Protein AF-A0A7V5F0K1-F1 (afdb_monomer_lite)

Radius of gyration: 29.23 Å; chains: 1; bounding box: 94×72×39 Å

pLDDT: mean 79.4, std 17.82, range [41.62, 97.88]

Sequence (189 aa):
MGDGRVAMILDAAGIASYAQLRFGEIEAEERRRQERISEQKRDGLRAWQPILIFNNALNEYFALPLAGISRLERIEPRMIERVGEQEFLFYHNDVLPLIRLEKLLPISPLPEDAKELFIIIPKTASHSMVGIIVSRILDAIDSDVSFLSLKTDANIAQGFWGSVIFNDHLTFFLNTEELVELFEKNIKT

Foldseek 3Di:
DDDPPDDDPQDPVNVVVVVVVVVVVVVVVVVVVVVVVVVVVVVVLLPQFKKWWAAQDPQAIEIEGVVFFPDKDKDFPVQWDDDPPWIWHCDPNDIATEDFVVVVDVDDHHDPPQGMWMWTFTDEPDPHTHTYIGRDTDDIGGGRCSCLVVDPPVPDDFQWSHWDQDPNGIYTYGDVHRSVVSVVVVVVD

Structure (mmCIF, N/CA/C/O backbone):
data_AF-A0A7V5F0K1-F1
#
_entry.id   AF-A0A7V5F0K1-F1
#
loop_
_atom_site.group_PDB
_atom_site.id
_atom_site.type_symbol
_atom_site.label_atom_id
_atom_site.label_alt_id
_atom_site.label_comp_id
_atom_site.label_asym_id
_atom_site.label_entity_id
_atom_site.label_seq_id
_atom_site.pdbx_PDB_ins_code
_atom_site.Cartn_x
_atom_site.Cartn_y
_atom_site.Cartn_z
_atom_site.occupancy
_atom_site.B_iso_or_equiv
_atom_site.auth_seq_id
_atom_site.auth_comp_id
_atom_site.auth_asym_id
_atom_site.auth_atom_id
_atom_site.pdbx_PDB_model_num
ATOM 1 N N . MET A 1 1 ? 75.757 -56.450 -14.627 1.00 42.22 1 MET A N 1
ATOM 2 C CA . MET A 1 1 ? 74.708 -55.708 -15.356 1.00 42.22 1 MET A CA 1
ATOM 3 C C . MET A 1 1 ? 73.876 -54.991 -14.301 1.00 42.22 1 MET A C 1
ATOM 5 O O . MET A 1 1 ? 73.156 -55.669 -13.587 1.00 42.22 1 MET A O 1
ATOM 9 N N . GLY A 1 2 ? 74.102 -53.690 -14.092 1.00 46.34 2 GLY A N 1
ATOM 10 C CA . GLY A 1 2 ? 73.373 -52.874 -13.108 1.00 46.34 2 GLY A CA 1
ATOM 11 C C . GLY A 1 2 ? 72.323 -52.022 -13.818 1.00 46.34 2 GLY A C 1
ATOM 12 O O . GLY A 1 2 ? 72.619 -51.448 -14.864 1.00 46.34 2 GLY A O 1
ATOM 13 N N . ASP A 1 3 ? 71.100 -52.002 -13.298 1.00 51.78 3 ASP A N 1
ATOM 14 C CA . ASP A 1 3 ? 69.952 -51.286 -13.847 1.00 51.78 3 ASP A CA 1
ATOM 15 C C . ASP A 1 3 ? 70.099 -49.772 -13.625 1.00 51.78 3 ASP A C 1
ATOM 17 O O . ASP A 1 3 ? 70.025 -49.265 -12.511 1.00 51.78 3 ASP A O 1
ATOM 21 N N . GLY A 1 4 ? 70.329 -49.028 -14.709 1.00 51.50 4 GLY A N 1
ATOM 22 C CA . GLY A 1 4 ? 70.528 -47.577 -14.708 1.00 51.50 4 GLY A CA 1
ATOM 23 C C . GLY A 1 4 ? 69.271 -46.764 -14.386 1.00 51.50 4 GLY A C 1
ATOM 24 O O . GLY A 1 4 ? 68.791 -46.013 -15.232 1.00 51.50 4 GLY A O 1
ATOM 25 N N . ARG A 1 5 ? 68.742 -46.864 -13.162 1.00 45.53 5 ARG A N 1
ATOM 26 C CA . ARG A 1 5 ? 67.757 -45.899 -12.656 1.00 45.53 5 ARG A CA 1
ATOM 27 C C . ARG A 1 5 ? 68.476 -44.612 -12.281 1.00 45.53 5 ARG A C 1
ATOM 29 O O . ARG A 1 5 ? 69.052 -44.481 -11.206 1.00 45.53 5 ARG A O 1
ATOM 36 N N . VAL A 1 6 ? 68.444 -43.666 -13.211 1.00 43.34 6 VAL A N 1
ATOM 37 C CA . VAL A 1 6 ? 68.848 -42.280 -12.986 1.00 43.34 6 VAL A CA 1
ATOM 38 C C . VAL A 1 6 ? 67.942 -41.689 -11.904 1.00 43.34 6 VAL A C 1
ATOM 40 O O . VAL A 1 6 ? 66.731 -41.584 -12.090 1.00 43.34 6 VAL A O 1
ATOM 43 N N . ALA A 1 7 ? 68.519 -41.315 -10.764 1.00 41.62 7 ALA A N 1
ATOM 44 C CA . ALA A 1 7 ? 67.843 -40.492 -9.771 1.00 41.62 7 ALA A CA 1
ATOM 45 C C . ALA A 1 7 ? 67.867 -39.037 -10.256 1.00 41.62 7 ALA A C 1
ATOM 47 O O . ALA A 1 7 ? 68.934 -38.478 -10.509 1.00 41.62 7 ALA A O 1
ATOM 48 N N . MET A 1 8 ? 66.694 -38.425 -10.413 1.00 44.38 8 MET A N 1
ATOM 49 C CA . MET A 1 8 ? 66.594 -37.004 -10.733 1.00 44.38 8 MET A CA 1
ATOM 50 C C . MET A 1 8 ? 66.877 -36.215 -9.448 1.00 44.38 8 MET A C 1
ATOM 52 O O . MET A 1 8 ? 66.094 -36.275 -8.502 1.00 44.38 8 MET A O 1
ATOM 56 N N . ILE A 1 9 ? 68.013 -35.517 -9.384 1.00 44.78 9 ILE A N 1
ATOM 57 C CA . ILE A 1 9 ? 68.313 -34.604 -8.276 1.00 44.78 9 ILE A CA 1
ATOM 58 C C . ILE A 1 9 ? 67.537 -33.318 -8.547 1.00 44.78 9 ILE A C 1
ATOM 60 O O . ILE A 1 9 ? 67.897 -32.532 -9.421 1.00 44.78 9 ILE A O 1
ATOM 64 N N . LEU A 1 10 ? 66.426 -33.147 -7.837 1.00 51.31 10 LEU A N 1
ATOM 65 C CA . LEU A 1 10 ? 65.607 -31.948 -7.911 1.00 51.31 10 LEU A CA 1
ATOM 66 C C . LEU A 1 10 ? 66.232 -30.879 -7.002 1.00 51.31 10 LEU A C 1
ATOM 68 O O . LEU A 1 10 ? 66.230 -31.026 -5.782 1.00 51.31 10 LEU A O 1
ATOM 72 N N . ASP A 1 11 ? 66.796 -29.830 -7.597 1.00 56.47 11 ASP A N 1
ATOM 73 C CA . ASP A 1 11 ? 67.335 -28.676 -6.868 1.00 56.47 11 ASP A CA 1
ATOM 74 C C . ASP A 1 11 ? 66.205 -27.701 -6.482 1.00 56.47 11 ASP A C 1
ATOM 76 O O . ASP A 1 11 ? 65.206 -27.559 -7.197 1.00 56.47 11 ASP A O 1
ATOM 80 N N . ALA A 1 12 ? 66.364 -26.999 -5.360 1.00 55.84 12 ALA A N 1
ATOM 81 C CA . ALA A 1 12 ? 65.409 -26.028 -4.834 1.00 55.84 12 ALA A CA 1
ATOM 82 C C . ALA A 1 12 ? 65.067 -24.927 -5.858 1.00 55.84 12 ALA A C 1
ATOM 84 O O . ALA A 1 12 ? 63.926 -24.464 -5.905 1.00 55.84 12 ALA A O 1
ATOM 85 N N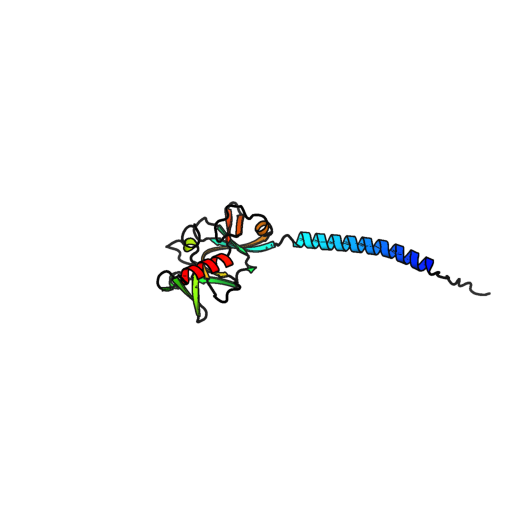 . ALA A 1 13 ? 66.009 -24.570 -6.739 1.00 52.94 13 ALA A N 1
ATOM 86 C CA . ALA A 1 13 ? 65.781 -23.644 -7.850 1.00 52.94 13 ALA A CA 1
ATOM 87 C C . ALA A 1 13 ? 64.791 -24.189 -8.907 1.00 52.94 13 ALA A C 1
ATOM 89 O O . ALA A 1 13 ? 63.992 -23.433 -9.471 1.00 52.94 13 ALA A O 1
ATOM 90 N N . GLY A 1 14 ? 64.794 -25.507 -9.140 1.00 55.78 14 GLY A N 1
ATOM 91 C CA . GLY A 1 14 ? 63.855 -26.191 -10.035 1.00 55.78 14 GLY A CA 1
ATOM 92 C C . GLY A 1 14 ? 62.439 -26.268 -9.459 1.00 55.78 14 GLY A C 1
ATOM 93 O O . GLY A 1 14 ? 61.467 -26.070 -10.187 1.00 55.78 14 GLY A O 1
ATOM 94 N N . ILE A 1 15 ? 62.318 -26.458 -8.139 1.00 56.69 15 ILE A N 1
ATOM 95 C CA . ILE A 1 15 ? 61.034 -26.390 -7.418 1.00 56.69 15 ILE A CA 1
ATOM 96 C C . ILE A 1 15 ? 60.491 -24.957 -7.439 1.00 56.69 15 ILE A C 1
ATOM 98 O O . ILE A 1 15 ? 59.308 -24.764 -7.705 1.00 56.69 15 ILE A O 1
ATOM 102 N N . ALA A 1 16 ? 61.348 -23.952 -7.226 1.00 55.78 16 ALA A N 1
ATOM 103 C CA . ALA A 1 16 ? 60.959 -22.543 -7.238 1.00 55.78 16 ALA A CA 1
ATOM 104 C C . ALA A 1 16 ? 60.464 -22.076 -8.618 1.00 55.78 16 ALA A C 1
ATOM 106 O O . ALA A 1 16 ? 59.458 -21.376 -8.692 1.00 55.78 16 ALA A O 1
ATOM 107 N N . SER A 1 17 ? 61.106 -22.514 -9.709 1.00 56.44 17 SER A N 1
ATOM 108 C CA . SER A 1 17 ? 60.678 -22.180 -11.078 1.00 56.44 17 SER A CA 1
ATOM 109 C C . SER A 1 17 ? 59.377 -22.890 -11.477 1.00 56.44 17 SER A C 1
ATOM 111 O O . SER A 1 17 ? 58.487 -22.267 -12.053 1.00 56.44 17 SER A O 1
ATOM 113 N N . TYR A 1 18 ? 59.218 -24.174 -11.126 1.00 56.06 18 TYR A N 1
ATOM 114 C CA . TYR A 1 18 ? 57.959 -24.905 -11.337 1.00 56.06 18 TYR A CA 1
ATOM 115 C C . TYR A 1 18 ? 56.808 -24.309 -10.511 1.00 56.06 18 TYR A C 1
ATOM 117 O O . TYR A 1 18 ? 55.677 -24.205 -10.985 1.00 56.06 18 TYR A O 1
ATOM 125 N N . ALA A 1 19 ? 57.108 -23.868 -9.288 1.00 54.91 19 ALA A N 1
ATOM 126 C CA . ALA A 1 19 ? 56.166 -23.180 -8.423 1.00 54.91 19 ALA A CA 1
ATOM 127 C C . ALA A 1 19 ? 55.799 -21.791 -8.971 1.00 54.91 19 ALA A C 1
ATOM 129 O O . ALA A 1 19 ? 54.618 -21.485 -9.010 1.00 54.91 19 ALA A O 1
ATOM 130 N N . GLN A 1 20 ? 56.745 -20.990 -9.477 1.00 53.44 20 GLN A N 1
ATOM 131 C CA . GLN A 1 20 ? 56.470 -19.686 -10.110 1.00 53.44 20 GLN A CA 1
ATOM 132 C C . GLN A 1 20 ? 55.616 -19.786 -11.380 1.00 53.44 20 GLN A C 1
ATOM 134 O O . GLN A 1 20 ? 54.723 -18.962 -11.565 1.00 53.44 20 GLN A O 1
ATOM 139 N N . LEU A 1 21 ? 55.831 -20.807 -12.219 1.00 55.16 21 LEU A N 1
ATOM 140 C CA . LEU A 1 21 ? 54.967 -21.076 -13.377 1.00 55.16 21 LEU A CA 1
ATOM 141 C C . LEU A 1 21 ? 53.534 -21.413 -12.940 1.00 55.16 21 LEU A C 1
ATOM 143 O O . LEU A 1 21 ? 52.582 -20.881 -13.506 1.00 55.16 21 LEU A O 1
ATOM 147 N N . ARG A 1 22 ? 53.381 -22.208 -11.870 1.00 55.03 22 ARG A N 1
ATOM 148 C CA . ARG A 1 22 ? 52.073 -22.455 -11.249 1.00 55.03 22 ARG A CA 1
ATOM 149 C C . ARG A 1 22 ? 51.494 -21.205 -10.589 1.00 55.03 22 ARG A C 1
ATOM 151 O O . ARG A 1 22 ? 50.295 -21.009 -10.681 1.00 55.03 22 ARG A O 1
ATOM 158 N N . PHE A 1 23 ? 52.294 -20.345 -9.958 1.00 49.09 23 PHE A N 1
ATOM 159 C CA . PHE A 1 23 ? 51.808 -19.109 -9.337 1.00 49.09 23 PHE A CA 1
ATOM 160 C C . PHE A 1 23 ? 51.295 -18.109 -10.376 1.00 49.09 23 PHE A C 1
ATOM 162 O O . PHE A 1 23 ? 50.258 -17.512 -10.138 1.00 49.09 23 PHE A O 1
ATOM 169 N N . GLY A 1 24 ? 51.934 -17.978 -11.543 1.00 55.31 24 GLY A N 1
ATOM 170 C CA . GLY A 1 24 ? 51.429 -17.122 -12.625 1.00 55.31 24 GLY A CA 1
ATOM 171 C C . GLY A 1 24 ? 50.105 -17.616 -13.224 1.00 55.31 24 GLY A C 1
ATOM 172 O O . GLY A 1 24 ? 49.220 -16.812 -13.519 1.00 55.31 24 GLY A O 1
ATOM 173 N N . GLU A 1 25 ? 49.932 -18.934 -13.358 1.00 54.59 25 GLU A N 1
ATOM 174 C CA . GLU A 1 25 ? 48.657 -19.542 -13.762 1.00 54.59 25 GLU A CA 1
ATOM 175 C C . GLU A 1 25 ? 47.591 -19.418 -12.669 1.00 54.59 25 GLU A C 1
ATOM 177 O O . GLU A 1 25 ? 46.468 -19.033 -12.975 1.00 54.59 25 GLU A O 1
ATOM 182 N N . ILE A 1 26 ? 47.952 -19.644 -11.401 1.00 56.34 26 ILE A N 1
ATOM 183 C CA . ILE A 1 26 ? 47.062 -19.488 -10.244 1.00 56.34 26 ILE A CA 1
ATOM 184 C C . ILE A 1 26 ? 46.646 -18.025 -10.080 1.00 56.34 26 ILE A C 1
ATOM 186 O O . ILE A 1 26 ? 45.477 -17.769 -9.858 1.00 56.34 26 ILE A O 1
ATOM 190 N N . GLU A 1 27 ? 47.534 -17.044 -10.238 1.00 58.88 27 GLU A N 1
ATOM 191 C CA . GLU A 1 27 ? 47.192 -15.618 -10.154 1.00 58.88 27 GLU A CA 1
ATOM 192 C C . GLU A 1 27 ? 46.321 -15.161 -11.329 1.00 58.88 27 GLU A C 1
ATOM 194 O O . GLU A 1 27 ? 45.411 -14.353 -11.143 1.00 58.88 27 GLU A O 1
ATOM 199 N N . ALA A 1 28 ? 46.562 -15.678 -12.538 1.00 62.84 28 ALA A N 1
ATOM 200 C CA . ALA A 1 28 ? 45.727 -15.402 -13.704 1.00 62.84 28 ALA A CA 1
ATOM 201 C C . ALA A 1 28 ? 44.362 -16.103 -13.620 1.00 62.84 28 ALA A C 1
ATOM 203 O O . ALA A 1 28 ? 43.367 -15.573 -14.115 1.00 62.84 28 ALA A O 1
ATOM 204 N N . GLU A 1 29 ? 44.297 -17.284 -13.011 1.00 61.00 29 GLU A N 1
ATOM 205 C CA . GLU A 1 29 ? 43.065 -18.024 -12.756 1.00 61.00 29 GLU A CA 1
ATOM 206 C C . GLU A 1 29 ? 42.285 -17.419 -11.589 1.00 61.00 29 GLU A C 1
ATOM 208 O O . GLU A 1 29 ? 41.074 -17.272 -11.705 1.00 61.00 29 GLU A O 1
ATOM 213 N N . GLU A 1 30 ? 42.964 -16.951 -10.540 1.00 61.50 30 GLU A N 1
ATOM 214 C CA . GLU A 1 30 ? 42.382 -16.216 -9.418 1.00 61.50 30 GLU A CA 1
ATOM 215 C C . GLU A 1 30 ? 41.902 -14.838 -9.883 1.00 61.50 30 GLU A C 1
ATOM 217 O O . GLU A 1 30 ? 40.789 -14.463 -9.550 1.00 61.50 30 GLU A O 1
ATOM 222 N N . ARG A 1 31 ? 42.634 -14.119 -10.755 1.00 67.50 31 ARG A N 1
ATOM 223 C CA . ARG A 1 31 ? 42.116 -12.905 -11.422 1.00 67.50 31 ARG A CA 1
ATOM 224 C C . ARG A 1 31 ? 40.902 -13.206 -12.276 1.00 67.50 31 ARG A C 1
ATOM 226 O O . ARG A 1 31 ? 39.903 -12.526 -12.112 1.00 67.50 31 ARG A O 1
ATOM 233 N N . ARG A 1 32 ? 40.935 -14.240 -13.124 1.00 66.56 32 ARG A N 1
ATOM 234 C CA . ARG A 1 32 ? 39.772 -14.648 -13.936 1.00 66.56 32 ARG A CA 1
ATOM 235 C C . ARG A 1 32 ? 38.611 -15.154 -13.088 1.00 66.56 32 ARG A C 1
ATOM 237 O O . ARG A 1 32 ? 37.465 -15.108 -13.522 1.00 66.56 32 ARG A O 1
ATOM 244 N N . ARG A 1 33 ? 38.879 -15.687 -11.899 1.00 62.84 33 ARG A N 1
ATOM 245 C CA . ARG A 1 33 ? 37.881 -16.109 -10.918 1.00 62.84 33 ARG A CA 1
ATOM 246 C C . ARG A 1 33 ? 37.315 -14.897 -10.188 1.00 62.84 33 ARG A C 1
ATOM 248 O O . ARG A 1 33 ? 36.106 -14.825 -10.062 1.00 62.84 33 ARG A O 1
ATOM 255 N N . GLN A 1 34 ? 38.128 -13.918 -9.802 1.00 63.88 34 GLN A N 1
ATOM 256 C CA . GLN A 1 34 ? 37.696 -12.633 -9.246 1.00 63.88 34 GLN A CA 1
ATOM 257 C C . GLN A 1 34 ? 36.922 -11.805 -10.272 1.00 63.88 34 GLN A C 1
ATOM 259 O O . GLN A 1 34 ? 35.918 -11.197 -9.924 1.00 63.88 34 GLN A O 1
ATOM 264 N N . GLU A 1 35 ? 37.351 -11.803 -11.531 1.00 64.38 35 GLU A N 1
ATOM 265 C CA . GLU A 1 35 ? 36.662 -11.199 -12.670 1.00 64.38 35 GLU A CA 1
ATOM 266 C C . GLU A 1 35 ? 35.334 -11.916 -12.894 1.00 64.38 35 GLU A C 1
ATOM 268 O O . GLU A 1 35 ? 34.314 -11.254 -12.820 1.00 64.38 35 GLU A O 1
ATOM 273 N N . ARG A 1 36 ? 35.288 -13.256 -12.957 1.00 61.38 36 ARG A N 1
ATOM 274 C CA . ARG A 1 36 ? 34.020 -14.010 -13.044 1.00 61.38 36 ARG A CA 1
ATOM 275 C C . ARG A 1 36 ? 33.110 -13.840 -11.826 1.00 61.38 36 ARG A C 1
ATOM 277 O O . ARG A 1 36 ? 31.901 -13.772 -11.987 1.00 61.38 36 ARG A O 1
ATOM 284 N N . ILE A 1 37 ? 33.656 -13.738 -10.615 1.00 58.91 37 ILE A N 1
ATOM 285 C CA . ILE A 1 37 ? 32.898 -13.464 -9.382 1.00 58.91 37 ILE A CA 1
ATOM 286 C C . ILE A 1 37 ? 32.413 -12.010 -9.368 1.00 58.91 37 ILE A C 1
ATOM 288 O O . ILE A 1 37 ? 31.327 -11.736 -8.869 1.00 58.91 37 ILE A O 1
ATOM 292 N N . SER A 1 38 ? 33.186 -11.064 -9.901 1.00 59.94 38 SER A N 1
ATOM 293 C CA . SER A 1 38 ? 32.774 -9.661 -10.014 1.00 59.94 38 SER A CA 1
ATOM 294 C C . SER A 1 38 ? 31.788 -9.439 -11.162 1.00 59.94 38 SER A C 1
ATOM 296 O O . SER A 1 38 ? 30.876 -8.639 -11.001 1.00 59.94 38 SER A O 1
ATOM 298 N N . GLU A 1 39 ? 31.886 -10.195 -12.255 1.00 55.06 39 GLU A N 1
ATOM 299 C CA . GLU A 1 39 ? 30.909 -10.285 -13.344 1.00 55.06 39 GLU A CA 1
ATOM 300 C C . GLU A 1 39 ? 29.622 -10.962 -12.870 1.00 55.06 39 GLU A C 1
ATOM 302 O O . GLU A 1 39 ? 28.556 -10.409 -13.086 1.00 55.06 39 GLU A O 1
ATOM 307 N N . GLN A 1 40 ? 29.689 -12.061 -12.110 1.00 50.78 40 GLN A N 1
ATOM 308 C CA . GLN A 1 40 ? 28.521 -12.676 -11.462 1.00 50.78 40 GLN A CA 1
ATOM 309 C C . GLN A 1 40 ? 27.912 -11.788 -10.375 1.00 50.78 40 GLN A C 1
ATOM 311 O O . GLN A 1 40 ? 26.697 -11.775 -10.214 1.00 50.78 40 GLN A O 1
ATOM 316 N N . LYS A 1 41 ? 28.716 -11.007 -9.641 1.00 51.72 41 LYS A N 1
ATOM 317 C CA . LYS A 1 41 ? 28.194 -9.957 -8.754 1.00 51.72 41 LYS A CA 1
ATOM 318 C C . LYS A 1 41 ? 27.551 -8.824 -9.551 1.00 51.72 41 LYS A C 1
ATOM 320 O O . LYS A 1 41 ? 26.580 -8.269 -9.068 1.00 51.72 41 LYS A O 1
ATOM 325 N N . ARG A 1 42 ? 28.057 -8.485 -10.742 1.00 50.47 42 ARG A N 1
ATOM 326 C CA . ARG A 1 42 ? 27.487 -7.472 -11.652 1.00 50.47 42 ARG A CA 1
ATOM 327 C C . ARG A 1 42 ? 26.206 -7.945 -12.347 1.00 50.47 42 ARG A C 1
ATOM 329 O O . ARG A 1 42 ? 25.294 -7.139 -12.485 1.00 50.47 42 ARG A O 1
ATOM 336 N N . ASP A 1 43 ? 26.091 -9.224 -12.688 1.00 48.53 43 ASP A N 1
ATOM 337 C CA . ASP A 1 43 ? 24.843 -9.839 -13.166 1.00 48.53 43 ASP A CA 1
ATOM 338 C C . ASP A 1 43 ? 23.843 -10.041 -12.016 1.00 48.53 43 ASP A C 1
ATOM 340 O O . ASP A 1 43 ? 22.661 -9.753 -12.167 1.00 48.53 43 ASP A O 1
ATOM 344 N N . GLY A 1 44 ? 24.319 -10.409 -10.823 1.00 45.41 44 GLY A N 1
ATOM 345 C CA . GLY A 1 44 ? 23.531 -10.442 -9.584 1.00 45.41 44 GLY A CA 1
ATOM 346 C C . GLY A 1 44 ? 23.172 -9.060 -9.014 1.00 45.41 44 GLY A C 1
ATOM 347 O O . GLY A 1 44 ? 22.430 -8.981 -8.040 1.00 45.41 44 GLY A O 1
ATOM 348 N N . LEU A 1 45 ? 23.688 -7.976 -9.607 1.00 51.00 45 LEU A N 1
ATOM 349 C CA . LEU A 1 45 ? 23.342 -6.586 -9.285 1.00 51.00 45 LEU A CA 1
ATOM 350 C C . LEU A 1 45 ? 22.142 -6.074 -10.096 1.00 51.00 45 LEU A C 1
ATOM 352 O O . LEU A 1 45 ? 21.606 -5.019 -9.760 1.00 51.00 45 LEU A O 1
ATOM 356 N N . ARG A 1 46 ? 21.663 -6.817 -11.105 1.00 51.44 46 ARG A N 1
ATOM 357 C CA . ARG A 1 46 ? 20.273 -6.665 -11.550 1.00 51.44 46 ARG A CA 1
ATOM 358 C C . ARG A 1 46 ? 19.416 -7.402 -10.538 1.00 51.44 46 ARG A C 1
ATOM 360 O O . ARG A 1 46 ? 19.178 -8.600 -10.664 1.00 51.44 46 ARG A O 1
ATOM 367 N N . ALA A 1 47 ? 19.024 -6.697 -9.483 1.00 62.88 47 ALA A N 1
ATOM 368 C CA . ALA A 1 47 ? 18.131 -7.224 -8.465 1.00 62.88 47 ALA A CA 1
ATOM 369 C C . ALA A 1 47 ? 16.728 -7.356 -9.072 1.00 62.88 47 ALA A C 1
ATOM 371 O O . ALA A 1 47 ? 15.870 -6.496 -8.882 1.00 62.88 47 ALA A O 1
ATOM 372 N N . TRP A 1 48 ? 16.519 -8.413 -9.858 1.00 72.25 48 TRP A N 1
ATOM 373 C CA . TRP A 1 48 ? 15.188 -8.856 -10.239 1.00 72.25 48 TRP A CA 1
ATOM 374 C C . TRP A 1 48 ? 14.497 -9.274 -8.953 1.00 72.25 48 TRP A C 1
ATOM 376 O O . TRP A 1 48 ? 14.856 -10.284 -8.346 1.00 72.25 48 TRP A O 1
ATOM 386 N N . GLN A 1 49 ? 13.574 -8.438 -8.497 1.00 83.62 49 GLN A N 1
ATOM 387 C CA . GLN A 1 49 ? 12.777 -8.727 -7.322 1.00 83.62 49 GLN A CA 1
ATOM 388 C C . GLN A 1 49 ? 11.299 -8.662 -7.686 1.00 83.62 49 GLN A C 1
ATOM 390 O O . GLN A 1 49 ? 10.908 -7.848 -8.532 1.00 83.62 49 GLN A O 1
ATOM 395 N N . PRO A 1 50 ? 10.473 -9.482 -7.027 1.00 88.88 50 PRO A N 1
ATOM 396 C CA . PRO A 1 50 ? 9.048 -9.453 -7.250 1.00 88.88 50 PRO A CA 1
ATOM 397 C C . PRO A 1 50 ? 8.469 -8.132 -6.718 1.00 88.88 50 PRO A C 1
ATOM 399 O O . PRO A 1 50 ? 8.688 -7.751 -5.562 1.00 88.88 50 PRO A O 1
ATOM 402 N N . ILE A 1 51 ? 7.737 -7.423 -7.571 1.00 92.19 51 ILE A N 1
ATOM 403 C CA . ILE A 1 51 ? 7.032 -6.178 -7.266 1.00 92.19 51 ILE A CA 1
ATOM 404 C C . ILE A 1 51 ? 5.526 -6.406 -7.374 1.00 92.19 51 ILE A C 1
ATOM 406 O O . ILE A 1 51 ? 5.052 -7.062 -8.296 1.00 92.19 51 ILE A O 1
ATOM 410 N N . LEU A 1 52 ? 4.775 -5.862 -6.424 1.00 95.19 52 LEU A N 1
ATOM 411 C CA . LEU A 1 52 ? 3.320 -5.827 -6.434 1.00 95.19 52 LEU A CA 1
ATOM 412 C C . LEU A 1 52 ? 2.865 -4.557 -7.144 1.00 95.19 52 LEU A C 1
ATOM 414 O O . LEU A 1 52 ? 3.253 -3.471 -6.718 1.00 95.19 52 LEU A O 1
ATOM 418 N N . ILE A 1 53 ? 2.021 -4.686 -8.163 1.00 95.31 53 ILE A N 1
ATOM 419 C CA . ILE A 1 53 ? 1.397 -3.567 -8.872 1.00 95.31 53 ILE A CA 1
ATOM 420 C C . ILE A 1 53 ? -0.068 -3.469 -8.451 1.00 95.31 53 ILE A C 1
ATOM 422 O O . ILE A 1 53 ? -0.787 -4.470 -8.414 1.00 95.31 53 ILE A O 1
ATOM 426 N N . PHE A 1 54 ? -0.526 -2.262 -8.136 1.00 96.62 54 PHE A N 1
ATOM 427 C CA . PHE A 1 54 ? -1.875 -2.017 -7.633 1.00 96.62 54 PHE A CA 1
ATOM 428 C C . PHE A 1 54 ? -2.379 -0.610 -7.978 1.00 96.62 54 PHE A C 1
ATOM 430 O O . PHE A 1 54 ? -1.632 0.235 -8.474 1.00 96.62 54 PHE A O 1
ATOM 437 N N . ASN A 1 55 ? -3.659 -0.362 -7.700 1.00 96.44 55 ASN A N 1
ATOM 438 C CA . ASN A 1 55 ? -4.306 0.933 -7.884 1.00 96.44 55 ASN A CA 1
ATOM 439 C C . ASN A 1 55 ? -4.952 1.448 -6.590 1.00 96.44 55 ASN A C 1
ATOM 441 O O . ASN A 1 55 ? -5.546 0.671 -5.835 1.00 96.44 55 ASN A O 1
ATOM 445 N N . ASN A 1 56 ? -4.906 2.772 -6.392 1.00 95.19 56 ASN A N 1
ATOM 446 C CA . ASN A 1 56 ? -5.786 3.470 -5.447 1.00 95.19 56 ASN A CA 1
ATOM 447 C C . ASN A 1 56 ? -7.092 3.861 -6.147 1.00 95.19 56 ASN A C 1
ATOM 449 O O . ASN A 1 56 ? -8.146 3.314 -5.836 1.00 95.19 56 ASN A O 1
ATOM 453 N N . ALA A 1 57 ? -7.003 4.694 -7.183 1.00 94.00 57 ALA A N 1
ATOM 454 C CA . ALA A 1 57 ? -8.094 4.987 -8.105 1.00 94.00 57 ALA A CA 1
ATOM 455 C C . ALA A 1 57 ? -7.844 4.377 -9.492 1.00 94.00 57 ALA A C 1
ATOM 457 O O . ALA A 1 57 ? -6.746 3.917 -9.816 1.00 94.00 57 ALA A O 1
ATOM 458 N N . LEU A 1 58 ? -8.874 4.386 -10.342 1.00 85.31 58 LEU A N 1
ATOM 459 C CA . LEU A 1 58 ? -8.739 3.931 -11.724 1.00 85.31 58 LEU A CA 1
ATOM 460 C C . LEU A 1 58 ? -7.680 4.776 -12.460 1.00 85.31 58 LEU A C 1
ATOM 462 O O . LEU A 1 58 ? -7.754 5.999 -12.446 1.00 85.31 58 LEU A O 1
ATOM 466 N N . ASN A 1 59 ? -6.745 4.111 -13.145 1.00 87.25 59 ASN A N 1
ATOM 467 C CA . ASN A 1 59 ? -5.635 4.701 -13.913 1.00 87.25 59 ASN A CA 1
ATOM 468 C C . ASN A 1 59 ? -4.472 5.307 -13.103 1.00 87.25 59 ASN A C 1
ATOM 470 O O . ASN A 1 59 ? -3.584 5.908 -13.704 1.00 87.25 59 ASN A O 1
ATOM 474 N N . GLU A 1 60 ? -4.418 5.115 -11.783 1.00 92.94 60 GLU A N 1
ATOM 475 C CA . GLU A 1 60 ? -3.246 5.472 -10.972 1.00 92.94 60 GLU A CA 1
ATOM 476 C C . GLU A 1 60 ? -2.486 4.214 -10.557 1.00 92.94 60 GLU A C 1
ATOM 478 O O . GLU A 1 60 ? -2.978 3.406 -9.764 1.00 92.94 60 GLU A O 1
ATOM 483 N N . TYR A 1 61 ? -1.289 4.030 -11.111 1.00 94.38 61 TYR A N 1
ATOM 484 C CA . TYR A 1 61 ? -0.498 2.819 -10.922 1.00 94.38 61 TYR A CA 1
ATOM 485 C C . TYR A 1 61 ? 0.561 3.026 -9.852 1.00 94.38 61 TYR A C 1
ATOM 487 O O . TYR A 1 61 ? 1.384 3.942 -9.923 1.00 94.38 61 TYR A O 1
ATOM 495 N N . PHE A 1 62 ? 0.559 2.124 -8.882 1.00 95.44 62 PHE A N 1
ATOM 496 C CA . PHE A 1 62 ? 1.523 2.107 -7.799 1.00 95.44 62 PHE A CA 1
ATOM 497 C C . PHE A 1 62 ? 2.207 0.753 -7.720 1.00 95.44 62 PHE A C 1
ATOM 499 O O . PHE A 1 62 ? 1.647 -0.271 -8.119 1.00 95.44 62 PHE A O 1
ATOM 506 N N . ALA A 1 63 ? 3.425 0.764 -7.194 1.00 94.06 63 ALA A N 1
ATOM 507 C CA . ALA A 1 63 ? 4.223 -0.426 -7.003 1.00 94.06 63 ALA A CA 1
ATOM 508 C C . ALA A 1 63 ? 4.880 -0.466 -5.623 1.00 94.06 63 ALA A C 1
ATOM 510 O O . ALA A 1 63 ? 5.252 0.559 -5.046 1.00 94.06 63 ALA A O 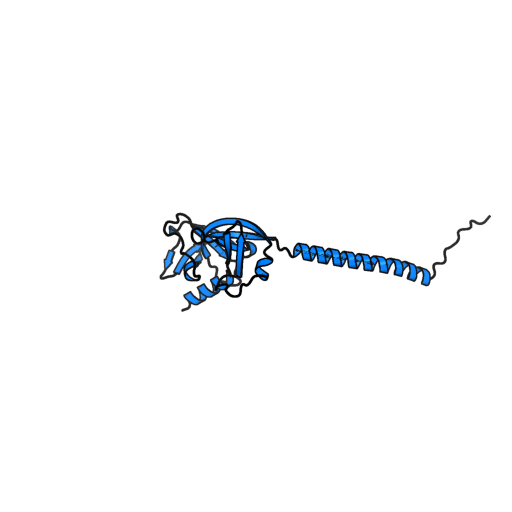1
ATOM 511 N N . LEU A 1 64 ? 5.049 -1.682 -5.113 1.00 93.06 64 LEU A N 1
ATOM 512 C CA . LEU A 1 64 ? 5.800 -1.971 -3.897 1.00 93.06 64 LEU A CA 1
ATOM 513 C C . LEU A 1 64 ? 6.626 -3.246 -4.076 1.00 93.06 64 LEU A C 1
ATOM 515 O O . LEU A 1 64 ? 6.102 -4.226 -4.603 1.00 93.06 64 LEU A O 1
ATOM 519 N N . PRO A 1 65 ? 7.886 -3.298 -3.610 1.00 91.50 65 PRO A N 1
ATOM 520 C CA . PRO A 1 65 ? 8.607 -4.561 -3.524 1.00 91.50 65 PRO A CA 1
ATOM 521 C C . PRO A 1 65 ? 7.850 -5.539 -2.622 1.00 91.50 65 PRO A C 1
ATOM 523 O O . PRO A 1 65 ? 7.568 -5.221 -1.464 1.00 91.50 65 PRO A O 1
ATOM 526 N N . LEU A 1 66 ? 7.570 -6.753 -3.103 1.00 91.38 66 LEU A N 1
ATOM 527 C CA . LEU A 1 66 ? 6.888 -7.773 -2.296 1.00 91.38 66 LEU A CA 1
ATOM 528 C C . LEU A 1 66 ? 7.684 -8.132 -1.035 1.00 91.38 66 LEU A C 1
ATOM 530 O O . LEU A 1 66 ? 7.106 -8.471 -0.005 1.00 91.38 66 LEU A O 1
ATOM 534 N N . ALA A 1 67 ? 9.012 -7.989 -1.078 1.00 89.56 67 ALA A N 1
ATOM 535 C CA . ALA A 1 67 ? 9.875 -8.160 0.084 1.00 89.56 67 ALA A CA 1
ATOM 536 C C . ALA A 1 67 ? 9.495 -7.233 1.255 1.00 89.56 67 ALA A C 1
ATOM 538 O O . ALA A 1 67 ? 9.632 -7.649 2.408 1.00 89.56 67 ALA A O 1
ATOM 539 N N . GLY A 1 68 ? 8.982 -6.031 0.967 1.00 89.75 68 GLY A N 1
ATOM 540 C CA . GLY A 1 68 ? 8.521 -5.039 1.940 1.00 89.75 68 GLY A CA 1
ATOM 541 C C . GLY A 1 68 ? 7.079 -5.236 2.411 1.00 89.75 68 GLY A C 1
ATOM 542 O O . GLY A 1 68 ? 6.588 -4.431 3.194 1.00 89.75 68 GLY A O 1
ATOM 543 N N . ILE A 1 69 ? 6.391 -6.293 1.972 1.00 93.94 69 ILE A N 1
ATOM 544 C CA . ILE A 1 69 ? 5.008 -6.595 2.357 1.00 93.94 69 ILE A CA 1
ATOM 545 C C . ILE A 1 69 ? 5.010 -7.815 3.277 1.00 93.94 69 ILE A C 1
ATOM 547 O O . ILE A 1 69 ? 5.617 -8.845 2.981 1.00 93.94 69 ILE A O 1
ATOM 551 N N . SER A 1 70 ? 4.367 -7.692 4.437 1.00 93.38 70 SER A N 1
ATOM 552 C CA . SER A 1 70 ? 4.203 -8.804 5.379 1.00 93.38 70 SER A CA 1
ATOM 553 C C . SER A 1 70 ? 2.982 -9.645 5.026 1.00 93.38 70 SER A C 1
ATOM 555 O O . SER A 1 70 ? 3.026 -10.871 5.137 1.00 93.38 70 SER A O 1
ATOM 557 N N . ARG A 1 71 ? 1.906 -8.990 4.577 1.00 92.88 71 ARG A N 1
ATOM 558 C CA . ARG A 1 71 ? 0.642 -9.630 4.230 1.00 92.88 71 ARG A CA 1
ATOM 559 C C . ARG A 1 71 ? -0.198 -8.750 3.310 1.00 92.88 71 ARG A C 1
ATOM 561 O O . ARG A 1 71 ? -0.084 -7.526 3.320 1.00 92.88 71 ARG A O 1
ATOM 568 N N . LEU A 1 72 ? -1.045 -9.410 2.533 1.00 94.94 72 LEU A N 1
ATOM 569 C CA . LEU A 1 72 ? -2.046 -8.814 1.665 1.00 94.94 72 LEU A CA 1
ATOM 570 C C . LEU A 1 72 ? -3.382 -9.494 1.975 1.00 94.94 72 LEU A C 1
ATOM 572 O O . LEU A 1 72 ? -3.462 -10.719 1.919 1.00 94.94 72 LEU A O 1
ATOM 576 N N . GLU A 1 73 ? -4.408 -8.714 2.294 1.00 94.62 73 GLU A N 1
ATOM 577 C CA . GLU A 1 73 ? -5.748 -9.222 2.604 1.00 94.62 73 GLU A CA 1
ATOM 578 C C . GLU A 1 73 ? -6.787 -8.598 1.686 1.00 94.62 73 GLU A C 1
ATOM 580 O O . GLU A 1 73 ? -6.727 -7.408 1.391 1.00 94.62 73 GLU A O 1
ATOM 585 N N . ARG A 1 74 ? -7.774 -9.390 1.269 1.00 96.50 74 ARG A N 1
ATOM 586 C CA . ARG A 1 74 ? -8.963 -8.881 0.583 1.00 96.50 74 ARG A CA 1
ATOM 587 C C . ARG A 1 74 ? -10.089 -8.733 1.593 1.00 96.50 74 ARG A C 1
ATOM 589 O O . ARG A 1 74 ? -10.372 -9.676 2.329 1.00 96.50 74 ARG A O 1
ATOM 596 N N . ILE A 1 75 ? -10.750 -7.584 1.587 1.00 96.62 75 ILE A N 1
ATOM 597 C CA . ILE A 1 75 ? -11.834 -7.265 2.513 1.00 96.62 75 ILE A CA 1
ATOM 598 C C . ILE A 1 75 ? -13.038 -6.682 1.779 1.00 96.62 75 ILE A C 1
ATOM 600 O O . ILE A 1 75 ? -12.936 -6.169 0.663 1.00 96.62 75 ILE A O 1
ATOM 604 N N . GLU A 1 76 ? -14.184 -6.713 2.444 1.00 97.00 76 GLU A N 1
ATOM 605 C CA . GLU A 1 76 ? -15.335 -5.913 2.043 1.00 97.00 76 GLU A CA 1
ATOM 606 C C . GLU A 1 76 ? -15.294 -4.554 2.767 1.00 97.00 76 GLU A C 1
ATOM 608 O O . GLU A 1 76 ? -14.951 -4.522 3.952 1.00 97.00 76 GLU A O 1
ATOM 613 N N . PRO A 1 77 ? -15.699 -3.435 2.132 1.00 96.31 77 PRO A N 1
ATOM 614 C CA . PRO A 1 77 ? -15.664 -2.112 2.766 1.00 96.31 77 PRO A CA 1
ATOM 615 C C . PRO A 1 77 ? -16.419 -2.035 4.097 1.00 96.31 77 PRO A C 1
ATOM 617 O O . PRO A 1 77 ? -16.006 -1.318 4.999 1.00 96.31 77 PRO A O 1
ATOM 620 N N . ARG A 1 78 ? -17.498 -2.816 4.250 1.00 96.25 78 ARG A N 1
ATOM 621 C CA . ARG A 1 78 ? -18.298 -2.893 5.487 1.00 96.25 78 ARG A CA 1
ATOM 622 C C . ARG A 1 78 ? -17.542 -3.443 6.702 1.00 96.25 78 ARG A C 1
ATOM 624 O O . ARG A 1 78 ? -18.078 -3.388 7.798 1.00 96.25 78 ARG A O 1
ATOM 631 N N . MET A 1 79 ? -16.361 -4.033 6.504 1.00 96.50 79 MET A N 1
ATOM 632 C CA . MET A 1 79 ? -15.504 -4.520 7.592 1.00 96.50 79 MET A CA 1
ATOM 633 C C . MET A 1 79 ? -14.647 -3.400 8.199 1.00 96.50 79 MET A C 1
ATOM 635 O O . MET A 1 79 ? -14.008 -3.622 9.224 1.00 96.50 79 MET A O 1
ATOM 639 N N . ILE A 1 80 ? -14.595 -2.230 7.550 1.00 96.88 80 ILE A N 1
ATOM 640 C CA . ILE A 1 80 ? -13.855 -1.066 8.032 1.00 96.88 80 ILE A CA 1
ATOM 641 C C . ILE A 1 80 ? -14.707 -0.338 9.070 1.00 96.88 80 ILE A C 1
ATOM 643 O O . ILE A 1 80 ? -15.795 0.151 8.770 1.00 96.88 80 ILE A O 1
ATOM 647 N N . GLU A 1 81 ? -14.170 -0.226 10.277 1.00 96.88 81 GLU A N 1
ATOM 648 C CA . GLU A 1 81 ? -14.747 0.547 11.371 1.00 96.88 81 GLU A CA 1
ATOM 649 C C . GLU A 1 81 ? -14.133 1.946 11.399 1.00 96.88 81 GLU A C 1
ATOM 651 O O . GLU A 1 81 ? -12.929 2.106 11.194 1.00 96.88 81 GLU A O 1
ATOM 656 N N . ARG A 1 82 ? -14.935 2.976 11.683 1.00 95.31 82 ARG A N 1
ATOM 657 C CA . ARG A 1 82 ? -14.465 4.369 11.733 1.00 95.31 82 ARG A CA 1
ATOM 658 C C . ARG A 1 82 ? -14.688 4.980 13.111 1.00 95.31 82 ARG A C 1
ATOM 660 O O . ARG A 1 82 ? -15.804 4.973 13.625 1.00 95.31 82 ARG A O 1
ATOM 667 N N . VAL A 1 83 ? -13.636 5.580 13.670 1.00 93.31 83 VAL A N 1
ATOM 668 C CA . VAL A 1 83 ? -13.686 6.366 14.912 1.00 93.31 83 VAL A CA 1
ATOM 669 C C . VAL A 1 83 ? -13.054 7.730 14.646 1.00 93.31 83 VAL A C 1
ATOM 671 O O . VAL A 1 83 ? -11.853 7.843 14.406 1.00 93.31 83 VAL A O 1
ATOM 674 N N . GLY A 1 84 ? -13.875 8.784 14.654 1.00 90.25 84 GLY A N 1
ATOM 675 C CA . GLY A 1 84 ? -13.443 10.110 14.206 1.00 90.25 84 GLY A CA 1
ATOM 676 C C . GLY A 1 84 ? -12.992 10.079 12.742 1.00 90.25 84 GLY A C 1
ATOM 677 O O . GLY A 1 84 ? -13.721 9.601 11.872 1.00 90.25 84 GLY A O 1
ATOM 678 N N . GLU A 1 85 ? -11.776 10.555 12.472 1.00 88.25 85 GLU A N 1
ATOM 679 C CA . GLU A 1 85 ? -11.171 10.541 11.130 1.00 88.25 85 GLU A CA 1
ATOM 680 C C . GLU A 1 85 ? -10.328 9.292 10.836 1.00 88.25 85 GLU A C 1
ATOM 682 O O . GLU A 1 85 ? -9.808 9.145 9.721 1.00 88.25 85 GLU A O 1
ATOM 687 N N . GLN A 1 86 ? -10.212 8.391 11.816 1.00 92.56 86 GLN A N 1
ATOM 688 C CA . GLN A 1 86 ? -9.423 7.171 11.724 1.00 92.56 86 GLN A CA 1
ATOM 689 C C . GLN A 1 86 ? -10.279 5.966 11.372 1.00 92.56 86 GLN A C 1
ATOM 691 O O . GLN A 1 86 ? -11.433 5.848 11.787 1.00 92.56 86 GLN A O 1
ATOM 696 N N . GLU A 1 87 ? -9.676 5.058 10.619 1.00 96.06 87 GLU A N 1
ATOM 697 C CA . GLU A 1 87 ? -10.299 3.826 10.163 1.00 96.06 87 GLU A CA 1
ATOM 698 C C . GLU A 1 87 ? -9.499 2.631 10.657 1.00 96.06 87 GLU A C 1
ATOM 700 O O . GLU A 1 87 ? -8.276 2.693 10.789 1.00 96.06 87 GLU A O 1
ATOM 705 N N . PHE A 1 88 ? -10.209 1.551 10.941 1.00 96.69 88 PHE A N 1
ATOM 706 C CA . PHE A 1 88 ? -9.676 0.377 11.601 1.00 96.69 88 PHE A CA 1
ATOM 707 C C . PHE A 1 88 ? -10.278 -0.896 11.010 1.00 96.69 88 PHE A C 1
ATOM 709 O O . PHE A 1 88 ? -11.402 -0.898 10.509 1.00 96.69 88 PHE A O 1
ATOM 716 N N . LEU A 1 89 ? -9.541 -1.996 11.114 1.00 96.50 89 LEU A N 1
ATOM 717 C CA . LEU A 1 89 ? -10.002 -3.340 10.784 1.00 96.50 89 LEU A CA 1
ATOM 718 C C . LEU A 1 89 ? -9.758 -4.265 11.978 1.00 96.50 89 LEU A C 1
ATOM 720 O O . LEU A 1 89 ? -8.653 -4.293 12.520 1.00 96.50 89 LEU A O 1
ATOM 724 N N . PHE A 1 90 ? -10.749 -5.068 12.363 1.00 92.88 90 PHE A N 1
ATOM 725 C CA . PHE A 1 90 ? -10.515 -6.156 13.313 1.00 92.88 90 PHE A CA 1
ATOM 726 C C . PHE A 1 90 ? -9.646 -7.234 12.664 1.00 92.88 90 PHE A C 1
ATOM 728 O O . PHE A 1 90 ? -10.041 -7.862 11.681 1.00 92.88 90 PHE A O 1
ATOM 735 N N . TYR A 1 91 ? -8.463 -7.463 13.224 1.00 88.00 91 TYR A N 1
ATOM 736 C CA . TYR A 1 91 ? -7.456 -8.344 12.655 1.00 88.00 91 TYR A CA 1
ATOM 737 C C . TYR A 1 91 ? -6.833 -9.227 13.741 1.00 88.00 91 TYR A C 1
ATOM 739 O O . TYR A 1 91 ? -6.164 -8.735 14.638 1.00 88.00 91 TYR A O 1
ATOM 747 N N . HIS A 1 92 ? -7.034 -10.548 13.654 1.00 83.00 92 HIS A N 1
ATOM 748 C CA . HIS A 1 92 ? -6.424 -11.551 14.550 1.00 83.00 92 HIS A CA 1
ATOM 749 C C . HIS A 1 92 ? -6.528 -11.209 16.046 1.00 83.00 92 HIS A C 1
ATOM 751 O O . HIS A 1 92 ? -5.569 -11.347 16.799 1.00 83.00 92 HIS A O 1
ATOM 757 N N . ASN A 1 93 ? -7.731 -10.813 16.471 1.00 83.38 93 ASN A N 1
ATOM 758 C CA . ASN A 1 93 ? -8.035 -10.447 17.856 1.00 83.38 93 ASN A CA 1
ATOM 759 C C . ASN A 1 93 ? -7.340 -9.159 18.344 1.00 83.38 93 ASN A C 1
ATOM 761 O O . ASN A 1 93 ? -7.291 -8.910 19.547 1.00 83.38 93 ASN A O 1
ATOM 765 N N . ASP A 1 94 ? -6.851 -8.353 17.403 1.00 89.19 94 ASP A N 1
ATOM 766 C CA . ASP A 1 94 ? -6.328 -7.005 17.589 1.00 89.19 94 ASP A CA 1
ATOM 767 C C . ASP A 1 94 ? -7.017 -6.034 16.608 1.00 89.19 94 ASP A C 1
ATOM 769 O O . ASP A 1 94 ? -7.849 -6.431 15.780 1.00 89.19 94 ASP A O 1
ATOM 773 N N . VAL A 1 95 ? -6.698 -4.749 16.709 1.00 92.06 95 VAL A N 1
ATOM 774 C CA . VAL A 1 95 ? -7.210 -3.690 15.842 1.00 92.06 95 VAL A CA 1
ATOM 775 C C . VAL A 1 95 ? -6.077 -3.190 14.955 1.00 92.06 95 VAL A C 1
ATOM 777 O O . VAL A 1 95 ? -5.040 -2.756 15.443 1.00 92.06 95 VAL A O 1
ATOM 780 N N . LEU A 1 96 ? -6.288 -3.223 13.640 1.00 95.12 96 LEU A N 1
ATOM 781 C CA . LEU A 1 96 ? -5.348 -2.722 12.645 1.00 95.12 96 LEU A CA 1
ATOM 782 C C . LEU A 1 96 ? -5.770 -1.316 12.191 1.00 95.12 96 LEU A C 1
ATOM 784 O O . LEU A 1 96 ? -6.781 -1.202 11.495 1.00 95.12 96 LEU A O 1
ATOM 788 N N . PRO A 1 97 ? -5.022 -0.252 12.532 1.00 95.69 97 PRO A N 1
ATOM 789 C CA . PRO A 1 97 ? -5.237 1.074 11.966 1.00 95.69 97 PRO A CA 1
ATOM 790 C C . PRO A 1 97 ? -5.007 1.067 10.456 1.00 95.69 97 PRO A C 1
ATOM 792 O O . PRO A 1 97 ? -4.069 0.431 9.965 1.00 95.69 97 PRO A O 1
ATOM 795 N N . LEU A 1 98 ? -5.846 1.794 9.726 1.00 96.81 98 LEU A N 1
ATOM 796 C CA . LEU A 1 98 ? -5.824 1.841 8.273 1.00 96.81 98 LEU A CA 1
ATOM 797 C C . LEU A 1 98 ? -5.421 3.221 7.743 1.00 96.81 98 LEU A C 1
ATOM 799 O O . LEU A 1 98 ? -5.914 4.261 8.178 1.00 96.81 98 LEU A O 1
ATOM 803 N N . ILE A 1 99 ? -4.550 3.202 6.741 1.00 96.19 99 ILE A N 1
ATOM 804 C CA . ILE A 1 99 ? -4.084 4.348 5.975 1.00 96.19 99 ILE A CA 1
ATOM 805 C C . ILE A 1 99 ? -4.878 4.406 4.671 1.00 96.19 99 ILE A C 1
ATOM 807 O O . ILE A 1 99 ? -4.859 3.461 3.879 1.00 96.19 99 ILE A O 1
ATOM 811 N N . ARG A 1 100 ? -5.514 5.553 4.422 1.00 95.62 100 ARG A N 1
ATOM 812 C CA . ARG A 1 100 ? -5.977 5.95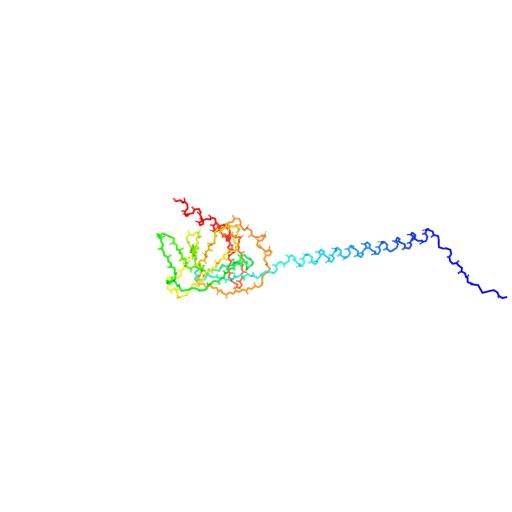3 3.088 1.00 95.62 100 ARG A CA 1
ATOM 813 C C . ARG A 1 100 ? -4.907 6.802 2.426 1.00 95.62 100 ARG A C 1
ATOM 815 O O . ARG A 1 100 ? -4.555 7.858 2.954 1.00 95.62 100 ARG A O 1
ATOM 822 N N . LEU A 1 101 ? -4.388 6.339 1.294 1.00 95.69 101 LEU A N 1
ATOM 823 C CA . LEU A 1 101 ? -3.264 6.979 0.613 1.00 95.69 101 LEU A CA 1
ATOM 824 C C . LEU A 1 101 ? -3.592 8.420 0.205 1.00 95.69 101 LEU A C 1
ATOM 826 O O . LEU A 1 101 ? -2.778 9.308 0.423 1.00 95.69 101 LEU A O 1
ATOM 830 N N . GLU A 1 102 ? -4.809 8.675 -0.270 1.00 94.62 102 GLU A N 1
ATOM 831 C CA . GLU A 1 102 ? -5.307 10.001 -0.658 1.00 94.62 102 GLU A CA 1
ATOM 832 C C . GLU A 1 102 ? -5.370 11.023 0.491 1.00 94.62 102 GLU A C 1
ATOM 834 O O . GLU A 1 102 ? -5.470 12.222 0.246 1.00 94.62 102 GLU A O 1
ATOM 839 N N . LYS A 1 103 ? -5.315 10.576 1.756 1.00 93.69 103 LYS A N 1
ATOM 840 C CA . LYS A 1 103 ? -5.236 11.482 2.915 1.00 93.69 103 LYS A CA 1
ATOM 841 C C . LYS A 1 103 ? -3.807 11.960 3.186 1.00 93.69 103 LYS A C 1
ATOM 843 O O . LYS A 1 103 ? -3.631 12.942 3.901 1.00 93.69 103 LYS A O 1
ATOM 848 N N . LEU A 1 104 ? -2.800 11.253 2.668 1.00 92.88 104 LEU A N 1
ATOM 849 C CA . LEU A 1 104 ? -1.378 11.545 2.886 1.00 92.88 104 LEU A CA 1
ATOM 850 C C . LEU A 1 104 ? -0.673 12.025 1.614 1.00 92.88 104 LEU A C 1
ATOM 852 O O . LEU A 1 104 ? 0.313 12.752 1.696 1.00 92.88 104 LEU A O 1
ATOM 856 N N . LEU A 1 105 ? -1.168 11.609 0.451 1.00 92.81 105 LEU A N 1
ATOM 857 C CA . LEU A 1 105 ? -0.565 11.831 -0.855 1.00 92.81 105 LEU A CA 1
ATOM 858 C C . LEU A 1 105 ? -1.526 12.605 -1.766 1.00 92.81 105 LEU A C 1
ATOM 860 O O . LEU A 1 105 ? -2.739 12.418 -1.667 1.00 92.81 105 LEU A O 1
ATOM 864 N N . PRO A 1 106 ? -1.011 13.421 -2.704 1.00 91.00 106 PRO A N 1
ATOM 865 C CA . PRO A 1 106 ? -1.823 14.149 -3.676 1.00 91.00 106 PRO A CA 1
ATOM 866 C C . PRO A 1 106 ? -2.290 13.225 -4.817 1.00 91.00 106 PRO A C 1
ATOM 868 O O . PRO A 1 106 ? -1.911 13.412 -5.972 1.00 91.00 106 PRO A O 1
ATOM 871 N N . ILE A 1 107 ? -3.075 12.201 -4.483 1.00 92.75 107 ILE A N 1
ATOM 872 C CA . ILE A 1 107 ? -3.605 11.201 -5.420 1.00 92.75 107 ILE A CA 1
ATOM 873 C C . ILE A 1 107 ? -5.132 11.165 -5.368 1.00 92.75 107 ILE A C 1
ATOM 875 O O . ILE A 1 107 ? -5.751 11.716 -4.454 1.00 92.75 107 ILE A O 1
ATOM 879 N N . SER A 1 108 ? -5.751 10.505 -6.341 1.00 95.31 108 SER A N 1
ATOM 880 C CA . SER A 1 108 ? -7.204 10.374 -6.388 1.00 95.31 108 SER A CA 1
ATOM 881 C C . SER A 1 108 ? -7.716 9.448 -5.274 1.00 95.31 108 SER A C 1
ATOM 883 O O . SER A 1 108 ? -7.056 8.458 -4.943 1.00 95.31 108 SER A O 1
ATOM 885 N N . PRO A 1 109 ? -8.894 9.733 -4.687 1.00 95.62 109 PRO A N 1
ATOM 886 C CA . PRO A 1 109 ? -9.465 8.915 -3.623 1.00 95.62 109 PRO A CA 1
ATOM 887 C C . PRO A 1 109 ? -9.894 7.529 -4.111 1.00 95.62 109 PRO A C 1
ATOM 889 O O . PRO A 1 109 ? -10.127 7.308 -5.303 1.00 95.62 109 PRO A O 1
ATOM 892 N N . LEU A 1 110 ? -10.043 6.602 -3.162 1.00 95.00 110 LEU A N 1
ATOM 893 C CA . LEU A 1 110 ? -10.626 5.287 -3.425 1.00 95.00 110 LEU A CA 1
ATOM 894 C C . LEU A 1 110 ? -12.041 5.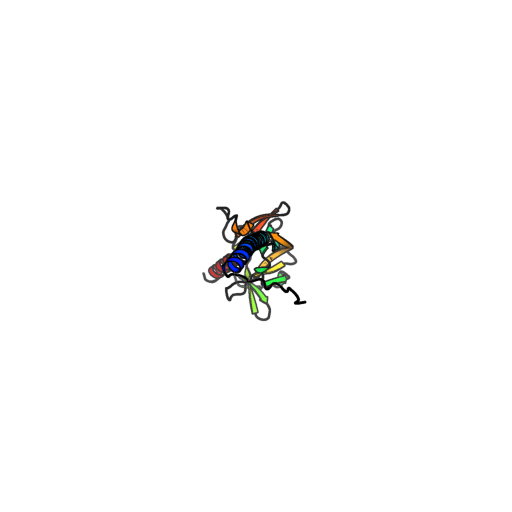419 -4.035 1.00 95.00 110 LEU A C 1
ATOM 896 O O . LEU A 1 110 ? -12.799 6.294 -3.610 1.00 95.00 110 LEU A O 1
ATOM 900 N N . PRO A 1 111 ? -12.439 4.547 -4.985 1.00 94.06 111 PRO A N 1
ATOM 901 C CA . PRO A 1 111 ? -13.791 4.561 -5.543 1.00 94.06 111 PRO A CA 1
ATOM 902 C C . PRO A 1 111 ? -14.850 4.345 -4.455 1.00 94.06 111 PRO A C 1
ATOM 904 O O . PRO A 1 111 ? -14.778 3.373 -3.701 1.00 94.06 111 PRO A O 1
ATOM 907 N N . GLU A 1 112 ? -15.848 5.227 -4.389 1.00 90.31 112 GLU A N 1
ATOM 908 C CA . GLU A 1 112 ? -16.900 5.180 -3.361 1.00 90.31 112 GLU A CA 1
ATOM 909 C C . GLU A 1 112 ? -17.778 3.922 -3.458 1.00 90.31 112 GLU A C 1
ATOM 911 O O . GLU A 1 112 ? -18.295 3.438 -2.454 1.00 90.31 112 GLU A O 1
ATOM 916 N N . ASP A 1 113 ? -17.930 3.368 -4.661 1.00 92.31 113 ASP A N 1
ATOM 917 C CA . ASP A 1 113 ? -18.755 2.200 -4.969 1.00 92.31 113 ASP A CA 1
ATOM 918 C C . ASP A 1 113 ? -17.955 0.885 -5.041 1.00 92.31 113 ASP A C 1
ATOM 920 O O . ASP A 1 113 ? -18.465 -0.140 -5.512 1.00 92.31 113 ASP A O 1
ATOM 924 N N . ALA A 1 114 ? -16.704 0.888 -4.564 1.00 92.94 114 ALA A N 1
ATOM 925 C CA . ALA A 1 114 ? -15.870 -0.305 -4.514 1.00 92.94 114 ALA A CA 1
ATOM 926 C C . ALA A 1 114 ? -16.555 -1.412 -3.694 1.00 92.94 114 ALA A C 1
ATOM 928 O O . ALA A 1 114 ? -16.858 -1.242 -2.518 1.00 92.94 114 ALA A O 1
ATOM 929 N N . LYS A 1 115 ? -16.790 -2.576 -4.311 1.00 95.00 115 LYS A N 1
ATOM 930 C CA . LYS A 1 115 ? -17.408 -3.738 -3.639 1.00 95.00 115 LYS A CA 1
ATOM 931 C C . LYS A 1 115 ? -16.411 -4.570 -2.839 1.00 95.00 115 LYS A C 1
ATOM 933 O O . LYS A 1 115 ? -16.793 -5.261 -1.902 1.00 95.00 115 LYS A O 1
ATOM 938 N N . GLU A 1 116 ? -15.147 -4.506 -3.230 1.00 96.38 116 GLU A N 1
ATOM 939 C CA . GLU A 1 116 ? -14.029 -5.195 -2.602 1.00 96.38 116 GLU A CA 1
ATOM 940 C C . GLU A 1 116 ? -12.867 -4.204 -2.495 1.00 96.38 116 GLU A C 1
ATOM 942 O O . GLU A 1 116 ? -12.684 -3.358 -3.373 1.00 96.38 116 GLU A O 1
ATOM 947 N N . LEU A 1 117 ? -12.101 -4.312 -1.414 1.00 97.56 117 LEU A N 1
ATOM 948 C CA . LEU A 1 117 ? -10.883 -3.547 -1.163 1.00 97.56 117 LEU A CA 1
ATOM 949 C C . LEU A 1 117 ? -9.764 -4.506 -0.763 1.00 97.56 117 LEU A C 1
ATOM 951 O O . LEU A 1 117 ? -10.005 -5.663 -0.403 1.00 97.56 117 LEU A O 1
ATOM 955 N N . PHE A 1 118 ? -8.534 -4.011 -0.790 1.00 97.88 118 PHE A N 1
ATOM 956 C CA . PHE A 1 118 ? -7.364 -4.763 -0.365 1.00 97.88 118 PHE A CA 1
ATOM 957 C C . PHE A 1 118 ? -6.592 -3.989 0.694 1.00 97.88 118 PHE A C 1
ATOM 959 O O . PHE A 1 118 ? -6.462 -2.770 0.612 1.00 97.88 118 PHE A O 1
ATOM 966 N N . ILE A 1 119 ? -6.067 -4.715 1.676 1.00 97.75 119 ILE A N 1
ATOM 967 C CA . ILE A 1 119 ? -5.192 -4.189 2.717 1.00 97.75 119 ILE A CA 1
ATOM 968 C C . ILE A 1 119 ? -3.786 -4.718 2.480 1.00 97.75 119 ILE A C 1
ATOM 970 O O . ILE A 1 119 ? -3.548 -5.925 2.555 1.00 97.75 119 ILE A O 1
ATOM 974 N N . ILE A 1 120 ? -2.850 -3.809 2.223 1.00 97.56 120 ILE A N 1
ATOM 975 C CA . ILE A 1 120 ? -1.418 -4.100 2.182 1.00 97.56 120 ILE A CA 1
ATOM 976 C C . ILE A 1 120 ? -0.846 -3.807 3.567 1.00 97.56 120 ILE A C 1
ATOM 978 O O . ILE A 1 120 ? -0.889 -2.669 4.025 1.00 97.56 120 ILE A O 1
ATOM 982 N N . ILE A 1 121 ? -0.289 -4.818 4.230 1.00 95.75 121 ILE A N 1
ATOM 983 C CA . ILE A 1 121 ? 0.384 -4.656 5.522 1.00 95.75 121 ILE A CA 1
ATOM 984 C C . ILE A 1 121 ? 1.897 -4.629 5.260 1.00 95.75 121 ILE A C 1
ATOM 986 O O . ILE A 1 121 ? 2.481 -5.689 4.994 1.00 95.75 121 ILE A O 1
ATOM 990 N N . PRO A 1 122 ? 2.564 -3.460 5.298 1.00 94.38 122 PRO A N 1
ATOM 991 C CA . PRO A 1 122 ? 4.001 -3.382 5.080 1.00 94.38 122 PRO A CA 1
ATOM 992 C C . PRO A 1 122 ? 4.775 -4.069 6.211 1.00 94.38 122 PRO A C 1
ATOM 994 O O . PRO A 1 122 ? 4.323 -4.143 7.353 1.00 94.38 122 PRO A O 1
ATOM 997 N N . LYS A 1 123 ? 5.975 -4.563 5.902 1.00 91.00 123 LYS A N 1
ATOM 998 C CA . LYS A 1 123 ? 6.983 -4.866 6.919 1.00 91.00 123 LYS A CA 1
ATOM 999 C C . LYS A 1 123 ? 7.585 -3.538 7.345 1.00 91.00 123 LYS A C 1
ATOM 1001 O O . LYS A 1 123 ? 8.293 -2.908 6.569 1.00 91.00 123 LYS A O 1
ATOM 1006 N N . THR A 1 124 ? 7.288 -3.117 8.561 1.00 80.50 124 THR A N 1
ATOM 1007 C CA . THR A 1 124 ? 7.884 -1.924 9.157 1.00 80.50 124 THR A CA 1
ATOM 1008 C C . THR A 1 124 ? 8.814 -2.329 10.295 1.00 80.50 124 THR A C 1
ATOM 1010 O O . THR A 1 124 ? 8.611 -3.362 10.933 1.00 80.50 124 THR A O 1
ATOM 1013 N N . ALA A 1 125 ? 9.861 -1.533 10.523 1.00 76.44 125 ALA A N 1
ATOM 1014 C CA . ALA A 1 125 ? 10.691 -1.640 11.720 1.00 76.44 125 ALA A CA 1
ATOM 1015 C C . ALA A 1 125 ? 9.969 -1.090 12.968 1.00 76.44 125 ALA A C 1
ATOM 1017 O O . ALA A 1 125 ? 10.381 -1.373 14.094 1.00 76.44 125 ALA A O 1
ATOM 1018 N N . SER A 1 126 ? 8.892 -0.315 12.775 1.00 71.56 126 SER A N 1
ATOM 1019 C CA . SER A 1 126 ? 7.992 0.102 13.851 1.00 71.56 126 SER A CA 1
ATOM 1020 C C . SER A 1 126 ? 7.278 -1.111 14.453 1.00 71.56 126 SER A C 1
ATOM 1022 O O . SER A 1 126 ? 6.987 -2.093 13.773 1.00 71.56 126 SER A O 1
ATOM 1024 N N . HIS A 1 127 ? 6.965 -1.033 15.745 1.00 67.88 127 HIS A N 1
ATOM 1025 C CA . HIS A 1 127 ? 6.153 -2.050 16.419 1.00 67.88 127 HIS A CA 1
ATOM 1026 C C . HIS A 1 127 ? 4.659 -1.916 16.074 1.00 67.88 127 HIS A C 1
ATOM 1028 O O . HIS A 1 127 ? 3.884 -2.829 16.355 1.00 67.88 127 HIS A O 1
ATOM 1034 N N . SER A 1 128 ? 4.248 -0.793 15.475 1.00 76.00 128 SER A N 1
ATOM 1035 C CA . SER A 1 128 ?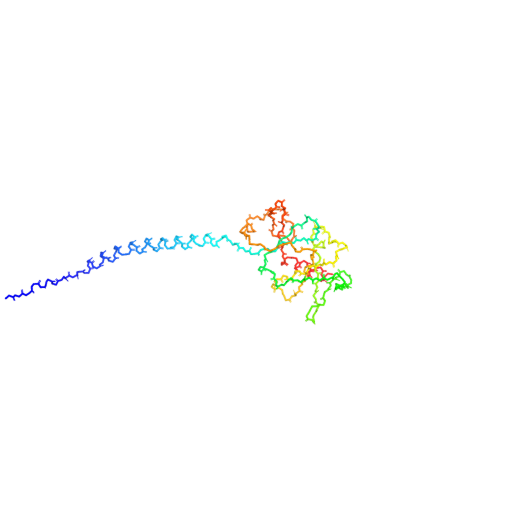 2.863 -0.531 15.090 1.00 76.00 128 SER A CA 1
ATOM 1036 C C . SER A 1 128 ? 2.552 -1.193 13.749 1.00 76.00 128 SER A C 1
ATOM 1038 O O . SER A 1 128 ? 3.041 -0.769 12.701 1.00 76.00 128 SER A O 1
ATOM 1040 N N . MET A 1 129 ? 1.708 -2.221 13.763 1.00 88.56 129 MET A N 1
ATOM 1041 C CA . MET A 1 129 ? 1.151 -2.779 12.534 1.00 88.56 129 MET A CA 1
ATOM 1042 C C . MET A 1 129 ? 0.105 -1.806 11.980 1.00 88.56 129 MET A C 1
ATOM 1044 O O . MET A 1 129 ? -0.795 -1.390 12.705 1.00 88.56 129 MET A O 1
ATOM 1048 N N . VAL A 1 130 ? 0.216 -1.445 10.702 1.00 94.69 130 VAL A N 1
ATOM 1049 C CA . VAL A 1 130 ? -0.750 -0.585 9.999 1.00 94.69 130 VAL A CA 1
ATOM 1050 C C . VAL A 1 130 ? -1.111 -1.215 8.660 1.00 94.69 130 VAL A C 1
ATOM 1052 O O . VAL A 1 130 ? -0.294 -1.910 8.058 1.00 94.69 130 VAL A O 1
ATOM 1055 N N . GLY A 1 131 ? -2.339 -1.009 8.200 1.00 96.44 131 GLY A N 1
ATOM 1056 C CA . GLY A 1 131 ? -2.804 -1.470 6.896 1.00 96.44 131 GLY A CA 1
ATOM 1057 C C . GLY A 1 131 ? -2.936 -0.309 5.923 1.00 96.44 131 GLY A C 1
ATOM 1058 O O . GLY A 1 131 ? -3.445 0.739 6.289 1.00 96.44 131 GLY A O 1
ATOM 1059 N N . ILE A 1 132 ? -2.518 -0.478 4.676 1.00 97.50 132 ILE A N 1
ATOM 1060 C CA . ILE A 1 132 ? -2.755 0.490 3.600 1.00 97.50 132 ILE A CA 1
ATOM 1061 C C . ILE A 1 132 ? -3.933 -0.013 2.772 1.00 97.50 132 ILE A C 1
ATOM 1063 O O . ILE A 1 132 ? -3.873 -1.122 2.238 1.00 97.50 132 ILE A O 1
ATOM 1067 N N . ILE A 1 133 ? -4.994 0.788 2.672 1.00 97.56 133 ILE A N 1
ATOM 1068 C CA . ILE A 1 133 ? -6.175 0.452 1.872 1.00 97.56 133 ILE A CA 1
ATOM 1069 C C . ILE A 1 133 ? -5.900 0.804 0.411 1.00 97.56 133 ILE A C 1
ATOM 1071 O O . ILE A 1 133 ? -5.487 1.922 0.110 1.00 97.56 133 ILE A O 1
ATOM 1075 N N . VAL A 1 134 ? -6.171 -0.135 -0.493 1.00 97.62 134 VAL A N 1
ATOM 1076 C CA . VAL A 1 134 ? -6.099 0.059 -1.947 1.00 97.62 134 VAL A CA 1
ATOM 1077 C C . VAL A 1 134 ? -7.317 -0.576 -2.622 1.00 97.62 134 VAL A C 1
ATOM 1079 O O . VAL A 1 134 ? -7.947 -1.481 -2.067 1.00 97.62 134 VAL A O 1
ATOM 1082 N N . SER A 1 135 ? -7.675 -0.122 -3.825 1.00 96.94 135 SER A N 1
ATOM 1083 C CA . SER A 1 135 ? -8.886 -0.612 -4.501 1.00 96.94 135 SER A CA 1
ATOM 1084 C C . SER A 1 135 ? -8.663 -1.907 -5.270 1.00 96.94 135 SER A C 1
ATOM 1086 O O . SER A 1 135 ? -9.573 -2.730 -5.372 1.00 96.94 135 SER A O 1
ATOM 1088 N N . ARG A 1 136 ? -7.467 -2.113 -5.833 1.00 95.81 136 ARG A N 1
ATOM 1089 C CA . ARG A 1 136 ? -7.205 -3.270 -6.694 1.00 95.81 136 ARG A CA 1
ATOM 1090 C C . ARG A 1 136 ? -5.744 -3.670 -6.695 1.00 95.81 136 ARG A C 1
ATOM 1092 O O . ARG A 1 136 ? -4.883 -2.831 -6.924 1.00 95.81 136 ARG A O 1
ATOM 1099 N N . ILE A 1 137 ? -5.493 -4.967 -6.564 1.00 95.69 137 ILE A N 1
ATOM 1100 C CA . ILE A 1 137 ? -4.209 -5.582 -6.904 1.00 95.69 137 ILE A CA 1
ATOM 1101 C C . ILE A 1 137 ? -4.257 -6.020 -8.365 1.00 95.69 137 ILE A C 1
ATOM 1103 O O . ILE A 1 137 ? -5.198 -6.703 -8.767 1.00 95.69 137 ILE A O 1
ATOM 1107 N N . LEU A 1 138 ? -3.282 -5.583 -9.159 1.00 93.56 138 LEU A N 1
ATOM 1108 C CA . LEU A 1 138 ? -3.221 -5.864 -10.590 1.00 93.56 138 LEU A CA 1
ATOM 1109 C C . LEU A 1 138 ? -2.389 -7.108 -10.880 1.00 93.56 138 LEU A C 1
ATOM 1111 O O . LEU A 1 138 ? -2.886 -8.019 -11.535 1.00 93.56 138 LEU A O 1
ATOM 1115 N N . ASP A 1 139 ? -1.145 -7.140 -10.401 1.00 88.44 139 ASP A N 1
ATOM 1116 C CA . ASP A 1 139 ? -0.224 -8.246 -10.663 1.00 88.44 139 ASP A CA 1
ATOM 1117 C C . ASP A 1 139 ? 0.955 -8.255 -9.677 1.00 88.44 139 ASP A C 1
ATOM 1119 O O . ASP A 1 139 ? 1.208 -7.269 -8.979 1.00 88.44 139 ASP A O 1
ATOM 1123 N N . ALA A 1 140 ? 1.691 -9.363 -9.647 1.00 90.38 140 ALA A N 1
ATOM 1124 C CA . ALA A 1 140 ? 2.987 -9.489 -9.001 1.00 90.38 140 ALA A CA 1
ATOM 1125 C C . ALA A 1 140 ? 4.011 -10.013 -10.014 1.00 90.38 140 ALA A C 1
ATOM 1127 O O . ALA A 1 140 ? 3.902 -11.147 -10.476 1.00 90.38 140 ALA A O 1
ATOM 1128 N N . ILE A 1 141 ? 5.013 -9.201 -10.345 1.00 86.94 141 ILE A N 1
ATOM 1129 C CA . ILE A 1 141 ? 5.958 -9.498 -11.430 1.00 86.94 141 ILE A CA 1
ATOM 1130 C C . ILE A 1 141 ? 7.401 -9.381 -10.964 1.00 86.94 141 ILE A C 1
ATOM 1132 O O . ILE A 1 141 ? 7.708 -8.554 -10.109 1.00 86.94 141 ILE A O 1
ATOM 1136 N N . ASP A 1 142 ? 8.306 -10.139 -11.572 1.00 84.19 142 ASP A N 1
ATOM 1137 C CA . ASP A 1 142 ? 9.738 -9.931 -11.378 1.00 84.19 142 ASP A CA 1
ATOM 1138 C C . ASP A 1 142 ? 10.214 -8.760 -12.241 1.00 84.19 142 ASP A C 1
ATOM 1140 O O . ASP A 1 142 ? 10.055 -8.761 -13.462 1.00 84.19 142 ASP A O 1
ATOM 1144 N N . SER A 1 143 ? 10.807 -7.751 -11.605 1.00 79.25 143 SER A N 1
ATOM 1145 C CA . SER A 1 143 ? 11.348 -6.578 -12.290 1.00 79.25 143 SER A CA 1
ATOM 1146 C C . SER A 1 143 ? 12.736 -6.249 -11.762 1.00 79.25 143 SER A C 1
ATOM 1148 O O . SER A 1 143 ? 12.990 -6.346 -10.561 1.00 79.25 143 SER A O 1
ATOM 1150 N N . ASP A 1 144 ? 13.628 -5.807 -12.648 1.00 77.38 144 ASP A N 1
ATOM 1151 C CA . ASP A 1 144 ? 14.907 -5.221 -12.248 1.00 77.38 144 ASP A CA 1
ATOM 1152 C C . ASP A 1 144 ? 14.636 -3.892 -11.549 1.00 77.38 144 ASP A C 1
ATOM 1154 O O . ASP A 1 144 ? 14.269 -2.924 -12.199 1.00 77.38 144 ASP A O 1
ATOM 1158 N N . VAL A 1 145 ? 14.782 -3.843 -10.231 1.00 70.00 145 VAL A N 1
ATOM 1159 C CA . VAL A 1 145 ? 14.508 -2.643 -9.422 1.00 70.00 145 VAL A CA 1
ATOM 1160 C C . VAL A 1 145 ? 15.731 -1.770 -9.182 1.00 70.00 145 VAL A C 1
ATOM 1162 O O . VAL A 1 145 ? 15.667 -0.831 -8.390 1.00 70.00 145 VAL A O 1
ATOM 1165 N N . SER A 1 146 ? 16.860 -2.063 -9.830 1.00 68.00 146 SER A N 1
ATOM 1166 C CA . SER A 1 146 ? 18.072 -1.246 -9.695 1.00 68.00 146 SER A CA 1
ATOM 1167 C C . SER A 1 146 ? 17.813 0.231 -10.035 1.00 68.00 146 SER A C 1
ATOM 1169 O O . SER A 1 146 ? 18.475 1.119 -9.497 1.00 68.00 146 SER A O 1
ATOM 1171 N N . PHE A 1 147 ? 16.781 0.516 -10.842 1.00 62.47 147 PHE A N 1
ATOM 1172 C CA . PHE A 1 147 ? 16.328 1.874 -11.142 1.00 62.47 147 PHE A CA 1
ATOM 1173 C C . PHE A 1 147 ? 15.779 2.646 -9.930 1.00 62.47 147 PHE A C 1
ATOM 1175 O O . PHE A 1 147 ? 15.861 3.874 -9.938 1.00 62.47 147 PHE A O 1
ATOM 1182 N N . LEU A 1 148 ? 15.270 1.976 -8.884 1.00 62.44 148 LEU A N 1
ATOM 1183 C CA . LEU A 1 148 ? 14.793 2.642 -7.661 1.00 62.44 148 LEU A CA 1
ATOM 1184 C C . LEU A 1 148 ? 15.918 3.397 -6.952 1.00 62.44 148 LEU A C 1
ATOM 1186 O O . LEU A 1 148 ? 15.675 4.418 -6.323 1.00 62.44 148 LEU A O 1
ATOM 1190 N N . SER A 1 149 ? 17.160 2.927 -7.090 1.00 54.50 149 SER A N 1
ATOM 1191 C CA . SER A 1 149 ? 18.345 3.601 -6.553 1.00 54.50 149 SER A CA 1
ATOM 1192 C C . SER A 1 149 ? 18.899 4.693 -7.477 1.00 54.50 149 SER A C 1
ATOM 1194 O O . SER A 1 149 ? 19.774 5.447 -7.064 1.00 54.50 149 SER A O 1
ATOM 1196 N N . LEU A 1 150 ? 18.438 4.765 -8.732 1.00 49.56 150 LEU A N 1
ATOM 1197 C CA . LEU A 1 150 ? 19.023 5.605 -9.787 1.00 49.56 150 LEU A CA 1
ATOM 1198 C C . LEU A 1 150 ? 18.146 6.794 -10.192 1.00 49.56 150 LEU A C 1
ATOM 1200 O O . LEU A 1 150 ? 18.660 7.737 -10.791 1.00 49.56 150 LEU A O 1
ATOM 1204 N N . LYS A 1 151 ? 16.846 6.771 -9.890 1.00 49.09 151 LYS A N 1
ATOM 1205 C CA . LYS A 1 151 ? 15.918 7.852 -10.239 1.00 49.09 151 LYS A CA 1
ATOM 1206 C C . LYS A 1 151 ? 15.147 8.347 -9.027 1.00 49.09 151 LYS A C 1
ATOM 1208 O O . LYS A 1 151 ? 13.947 8.124 -8.899 1.00 49.09 151 LYS A O 1
ATOM 1213 N N . THR A 1 152 ? 15.846 9.096 -8.182 1.00 50.44 152 THR A N 1
ATOM 1214 C CA . THR A 1 152 ? 15.195 10.143 -7.401 1.00 50.44 152 THR A CA 1
ATOM 1215 C C . THR A 1 152 ? 15.112 11.382 -8.295 1.00 50.44 152 THR A C 1
ATOM 1217 O O . THR A 1 152 ? 16.026 12.205 -8.299 1.00 50.44 152 THR A O 1
ATOM 1220 N N . ASP A 1 153 ? 14.080 11.499 -9.134 1.00 52.56 153 ASP A N 1
ATOM 1221 C CA . ASP A 1 153 ? 13.820 12.774 -9.806 1.00 52.56 153 ASP A CA 1
ATOM 1222 C C . ASP A 1 153 ? 13.675 13.859 -8.726 1.00 52.56 153 ASP A C 1
ATOM 1224 O O . ASP A 1 153 ? 13.000 13.659 -7.717 1.00 52.56 153 ASP A O 1
ATOM 1228 N N . ALA A 1 154 ? 14.299 15.022 -8.923 1.00 50.25 154 ALA A N 1
ATOM 1229 C CA . ALA A 1 154 ? 14.361 16.107 -7.932 1.00 50.25 154 ALA A CA 1
ATOM 1230 C C . ALA A 1 154 ? 12.988 16.724 -7.551 1.00 50.25 154 ALA A C 1
ATOM 1232 O O . ALA A 1 154 ? 12.945 17.689 -6.796 1.00 50.25 154 ALA A O 1
ATOM 1233 N N . ASN A 1 155 ? 11.883 16.171 -8.064 1.00 58.00 155 ASN A N 1
ATOM 1234 C CA . ASN A 1 155 ? 10.495 16.564 -7.811 1.00 58.00 155 ASN A CA 1
ATOM 1235 C C . ASN A 1 155 ? 9.612 15.386 -7.354 1.00 58.00 155 ASN A C 1
ATOM 1237 O O . ASN A 1 155 ? 8.392 15.439 -7.513 1.00 58.00 155 ASN A O 1
ATOM 1241 N N . ILE A 1 156 ? 10.187 14.300 -6.830 1.00 66.75 156 ILE A N 1
ATOM 1242 C CA . ILE A 1 156 ? 9.371 13.229 -6.252 1.00 66.75 156 ILE A CA 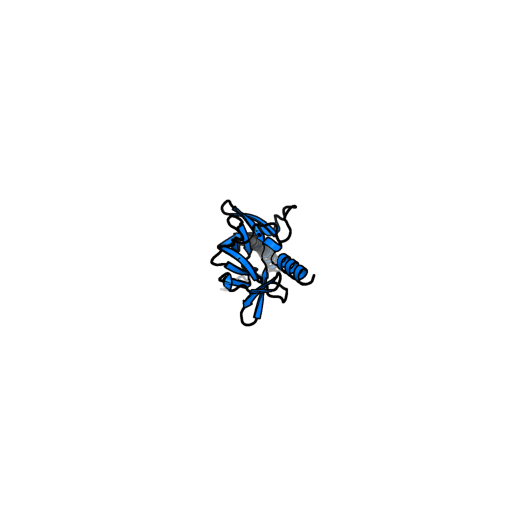1
ATOM 1243 C C . ILE A 1 156 ? 8.672 13.768 -5.005 1.00 66.75 156 ILE A C 1
ATOM 1245 O O . ILE A 1 156 ? 9.313 14.230 -4.061 1.00 66.75 156 ILE A O 1
ATOM 1249 N N . ALA A 1 157 ? 7.340 13.748 -5.046 1.00 72.88 157 ALA A N 1
ATOM 1250 C CA . ALA A 1 157 ? 6.510 14.148 -3.926 1.00 72.88 157 ALA A CA 1
ATOM 1251 C C . ALA A 1 157 ? 6.759 13.238 -2.717 1.00 72.88 157 ALA A C 1
ATOM 1253 O O . ALA A 1 157 ? 7.190 12.092 -2.849 1.00 72.88 157 ALA A O 1
ATOM 1254 N N . GLN A 1 158 ? 6.461 13.765 -1.535 1.00 83.81 158 GLN A N 1
ATOM 1255 C CA . GLN A 1 158 ? 6.547 13.032 -0.280 1.00 83.81 158 GLN A CA 1
ATOM 1256 C C . GLN A 1 158 ? 5.833 11.671 -0.367 1.00 83.81 158 GLN A C 1
ATOM 1258 O O . GLN A 1 158 ? 4.759 11.590 -0.960 1.00 83.81 158 GLN A O 1
ATOM 1263 N N . GLY A 1 159 ? 6.408 10.619 0.225 1.00 87.81 159 GLY A N 1
ATOM 1264 C CA . GLY A 1 159 ? 5.799 9.287 0.288 1.00 87.81 159 GLY A CA 1
ATOM 1265 C C . GLY A 1 159 ? 6.024 8.391 -0.936 1.00 87.81 159 GLY A C 1
ATOM 1266 O O . GLY A 1 159 ? 5.440 7.306 -1.013 1.00 87.81 159 GLY A O 1
ATOM 1267 N N . PHE A 1 160 ? 6.901 8.787 -1.863 1.00 89.94 160 PHE A N 1
ATOM 1268 C CA . PHE A 1 160 ? 7.300 7.993 -3.029 1.00 89.94 160 PHE A CA 1
ATOM 1269 C C . PHE A 1 160 ? 8.826 7.818 -3.091 1.00 89.94 160 PHE A C 1
ATOM 1271 O O . PHE A 1 160 ? 9.578 8.738 -2.785 1.00 89.94 160 PHE A O 1
ATOM 1278 N N . TRP A 1 161 ? 9.305 6.653 -3.537 1.00 85.44 161 TRP A N 1
ATOM 1279 C CA . TRP A 1 161 ? 10.731 6.434 -3.848 1.00 85.44 161 TRP A CA 1
ATOM 1280 C C . TRP A 1 161 ? 11.101 6.906 -5.256 1.00 85.44 161 TRP A C 1
ATOM 1282 O O . TRP A 1 161 ? 12.247 7.268 -5.508 1.00 85.44 161 TRP A O 1
ATOM 1292 N N . GLY A 1 162 ? 10.136 6.893 -6.177 1.00 84.75 162 GLY A N 1
ATOM 1293 C CA . GLY A 1 162 ? 10.339 7.251 -7.576 1.00 84.75 162 GLY A CA 1
ATOM 1294 C C . GLY A 1 162 ? 9.237 6.719 -8.477 1.00 84.75 162 GLY A C 1
ATOM 1295 O O . GLY A 1 162 ? 8.190 6.274 -8.006 1.00 84.75 162 GLY A O 1
ATOM 1296 N N . SER A 1 163 ? 9.473 6.768 -9.786 1.00 84.81 163 SER A N 1
ATOM 1297 C CA . SER A 1 163 ? 8.534 6.261 -10.787 1.00 84.81 163 SER A CA 1
ATOM 1298 C C . SER A 1 163 ? 9.244 5.551 -11.938 1.00 84.81 163 SER A C 1
ATOM 1300 O O . SER A 1 163 ? 10.431 5.762 -12.197 1.00 84.81 163 SER A O 1
ATOM 1302 N N . VAL A 1 164 ? 8.503 4.694 -12.633 1.00 83.81 164 VAL A N 1
ATOM 1303 C CA . VAL A 1 164 ? 8.936 4.001 -13.848 1.00 83.81 164 VAL A CA 1
ATOM 1304 C C . VAL A 1 164 ? 7.770 3.929 -14.825 1.00 83.81 164 VAL A C 1
ATOM 1306 O O . VAL A 1 164 ? 6.613 3.938 -14.415 1.00 83.81 164 VAL A O 1
ATOM 1309 N N . ILE A 1 165 ? 8.055 3.834 -16.120 1.00 83.62 165 ILE A N 1
ATOM 1310 C CA . ILE A 1 165 ? 7.031 3.470 -17.101 1.00 83.62 165 ILE A CA 1
ATOM 1311 C C . ILE A 1 165 ? 7.025 1.947 -17.205 1.00 83.62 165 ILE A C 1
ATOM 1313 O O . ILE A 1 165 ? 8.046 1.346 -17.538 1.00 83.62 165 ILE A O 1
ATOM 1317 N N . PHE A 1 166 ? 5.881 1.338 -16.920 1.00 81.12 166 PHE A N 1
ATOM 1318 C CA . PHE A 1 166 ? 5.665 -0.100 -16.992 1.00 81.12 166 PHE A CA 1
ATOM 1319 C C . PHE A 1 166 ? 4.374 -0.380 -17.766 1.00 81.12 166 PHE A C 1
ATOM 1321 O O . PHE A 1 166 ? 3.340 0.194 -17.440 1.00 81.12 166 PHE A O 1
ATOM 1328 N N . ASN A 1 167 ? 4.431 -1.236 -18.795 1.00 82.12 167 ASN A N 1
ATOM 1329 C CA . ASN A 1 167 ? 3.305 -1.515 -19.701 1.00 82.12 167 ASN A CA 1
ATOM 1330 C C . ASN A 1 167 ? 2.580 -0.239 -20.177 1.00 82.12 167 ASN A C 1
ATOM 1332 O O . ASN A 1 167 ? 1.365 -0.136 -20.066 1.00 82.12 167 ASN A O 1
ATOM 1336 N N . ASP A 1 168 ? 3.342 0.756 -20.642 1.00 85.69 168 ASP A N 1
ATOM 1337 C CA . ASP A 1 168 ? 2.842 2.070 -21.087 1.00 85.69 168 ASP A CA 1
ATOM 1338 C C . ASP A 1 168 ? 2.125 2.912 -20.009 1.00 85.69 168 ASP A C 1
ATOM 1340 O O . ASP A 1 168 ? 1.536 3.954 -20.306 1.00 85.69 168 ASP A O 1
ATOM 1344 N N . HIS A 1 169 ? 2.236 2.522 -18.737 1.00 87.44 169 HIS A N 1
ATOM 1345 C CA . HIS A 1 169 ? 1.688 3.248 -17.598 1.00 87.44 169 HIS A CA 1
ATOM 1346 C C . HIS A 1 169 ? 2.791 3.796 -16.691 1.00 87.44 169 HIS A C 1
ATOM 1348 O O . HIS A 1 169 ? 3.703 3.081 -16.269 1.00 87.44 169 HIS A O 1
ATOM 1354 N N . LEU A 1 170 ? 2.691 5.083 -16.347 1.00 88.44 170 LEU A N 1
ATOM 1355 C CA . LEU A 1 170 ? 3.533 5.679 -15.315 1.00 88.44 170 LEU A CA 1
ATOM 1356 C C . LEU A 1 170 ? 3.151 5.084 -13.956 1.00 88.44 170 LEU A C 1
ATOM 1358 O O . LEU A 1 170 ? 2.025 5.254 -13.494 1.00 88.44 170 LEU A O 1
ATOM 1362 N N . THR A 1 171 ? 4.094 4.383 -13.339 1.00 90.25 171 THR A N 1
ATOM 1363 C CA . THR A 1 171 ? 3.914 3.637 -12.094 1.00 90.25 171 THR A CA 1
ATOM 1364 C C . THR A 1 171 ? 4.823 4.206 -11.014 1.00 90.25 171 THR A C 1
ATOM 1366 O O . THR A 1 171 ? 6.038 4.286 -11.204 1.00 90.25 171 THR A O 1
ATOM 1369 N N . PHE A 1 172 ? 4.251 4.592 -9.874 1.00 91.88 172 PHE A N 1
ATOM 1370 C CA . PHE A 1 172 ? 4.988 5.172 -8.750 1.00 91.88 172 PHE A CA 1
ATOM 1371 C C . PHE A 1 172 ? 5.292 4.140 -7.669 1.00 91.88 172 PHE A C 1
ATOM 1373 O O . PHE A 1 172 ? 4.422 3.376 -7.260 1.00 91.88 172 PHE A O 1
ATOM 1380 N N . PHE A 1 173 ? 6.515 4.149 -7.150 1.00 91.38 173 PHE A N 1
ATOM 1381 C CA . PHE A 1 173 ? 6.906 3.295 -6.035 1.00 91.38 173 PHE A CA 1
ATOM 1382 C C . PHE A 1 173 ? 6.632 3.994 -4.714 1.00 91.38 173 PHE A C 1
ATOM 1384 O O . PHE A 1 173 ? 7.162 5.081 -4.477 1.00 91.38 173 PHE A O 1
ATOM 1391 N N . LEU A 1 174 ? 5.818 3.378 -3.858 1.00 92.69 174 LEU A N 1
ATOM 1392 C CA . LEU A 1 174 ? 5.483 3.954 -2.558 1.00 92.69 174 LEU A CA 1
ATOM 1393 C C . LEU A 1 174 ? 6.619 3.777 -1.550 1.00 92.69 174 LEU A C 1
ATOM 1395 O O . LEU A 1 174 ? 7.251 2.724 -1.473 1.00 92.69 174 LEU A O 1
ATOM 1399 N N . ASN A 1 175 ? 6.806 4.797 -0.716 1.00 91.62 175 ASN A N 1
ATOM 1400 C CA . ASN A 1 175 ? 7.647 4.738 0.467 1.00 91.62 175 ASN A CA 1
ATOM 1401 C C . ASN A 1 175 ? 6.810 4.323 1.685 1.00 91.62 175 ASN A C 1
ATOM 1403 O O . ASN A 1 175 ? 6.288 5.172 2.404 1.00 91.62 175 ASN A O 1
ATOM 1407 N N . THR A 1 176 ? 6.638 3.022 1.927 1.00 91.94 176 THR A N 1
ATOM 1408 C CA . THR A 1 176 ? 5.775 2.557 3.030 1.00 91.94 176 THR A CA 1
ATOM 1409 C C . THR A 1 176 ? 6.247 3.008 4.404 1.00 91.94 176 THR A C 1
ATOM 1411 O O . THR A 1 176 ? 5.408 3.264 5.259 1.00 91.94 176 THR A O 1
ATOM 1414 N N . GLU A 1 177 ? 7.558 3.114 4.624 1.00 90.44 177 GLU A N 1
ATOM 1415 C CA . GLU A 1 177 ? 8.114 3.565 5.904 1.00 90.44 177 GLU A CA 1
ATOM 1416 C C . GLU A 1 177 ? 7.728 5.021 6.180 1.00 90.44 177 GLU A C 1
ATOM 1418 O O . GLU A 1 177 ? 7.128 5.320 7.210 1.00 90.44 177 GLU A O 1
ATOM 1423 N N . GLU A 1 178 ? 7.939 5.904 5.203 1.00 90.69 178 GLU A N 1
ATOM 1424 C CA . GLU A 1 178 ? 7.541 7.310 5.304 1.00 90.69 178 GLU A CA 1
ATOM 1425 C C . GLU A 1 178 ? 6.021 7.481 5.445 1.00 90.69 178 GLU A C 1
ATOM 1427 O O . GLU A 1 178 ? 5.566 8.312 6.228 1.00 90.69 178 GLU A O 1
ATOM 1432 N N . LEU A 1 179 ? 5.217 6.671 4.747 1.00 92.88 179 LEU A N 1
ATOM 1433 C CA . LEU A 1 179 ? 3.758 6.690 4.899 1.00 92.88 179 LEU A CA 1
ATOM 1434 C C . LEU A 1 179 ? 3.315 6.314 6.317 1.00 92.88 179 LEU A C 1
ATOM 1436 O O . LEU A 1 179 ? 2.425 6.964 6.868 1.00 92.88 179 LEU A O 1
ATOM 1440 N N . VAL A 1 180 ? 3.940 5.296 6.918 1.00 92.81 180 VAL A N 1
ATOM 1441 C CA . VAL A 1 180 ? 3.670 4.897 8.309 1.00 92.81 180 VAL A CA 1
ATOM 1442 C C . VAL A 1 180 ? 4.054 6.029 9.263 1.00 92.81 180 VAL A C 1
ATOM 1444 O O . VAL A 1 180 ? 3.261 6.390 10.130 1.00 92.81 180 VAL A O 1
ATOM 1447 N N . GLU A 1 181 ? 5.225 6.642 9.082 1.00 91.38 181 GLU A N 1
ATOM 1448 C CA . GLU A 1 181 ? 5.662 7.766 9.915 1.00 91.38 181 GLU A CA 1
ATOM 1449 C C . GLU A 1 181 ? 4.724 8.976 9.823 1.00 91.38 181 GLU A C 1
ATOM 1451 O O . GLU A 1 181 ? 4.423 9.612 10.837 1.00 91.38 181 GLU A O 1
ATOM 1456 N N . LEU A 1 182 ? 4.270 9.320 8.614 1.00 91.44 182 LEU A N 1
ATOM 1457 C CA . LEU A 1 182 ? 3.330 10.422 8.397 1.00 91.44 182 LEU A CA 1
ATOM 1458 C C . LEU A 1 182 ? 1.984 10.138 9.046 1.00 91.44 182 LEU A C 1
ATOM 1460 O O . LEU A 1 182 ? 1.419 11.012 9.707 1.00 91.44 182 LEU A O 1
ATOM 1464 N N . PHE A 1 183 ? 1.498 8.908 8.904 1.00 92.06 183 PHE A N 1
ATOM 1465 C CA . PHE A 1 183 ? 0.283 8.474 9.563 1.00 92.06 183 PHE A CA 1
ATOM 1466 C C . PHE A 1 183 ? 0.402 8.610 11.082 1.00 92.06 183 PHE A C 1
ATOM 1468 O O . PHE A 1 183 ? -0.429 9.284 11.683 1.00 92.06 183 PHE A O 1
ATOM 1475 N N . GLU A 1 184 ? 1.461 8.073 11.698 1.00 89.31 184 GLU A N 1
ATOM 1476 C CA . GLU A 1 184 ? 1.674 8.148 13.150 1.00 89.31 184 GLU A CA 1
ATOM 1477 C C . GLU A 1 184 ? 1.763 9.593 13.676 1.00 89.31 184 GLU A C 1
ATOM 1479 O O . GLU A 1 184 ? 1.273 9.878 14.773 1.00 89.31 184 GLU A O 1
ATOM 1484 N N . LYS A 1 185 ? 2.361 10.517 12.910 1.00 87.50 185 LYS A N 1
ATOM 1485 C CA . LYS A 1 185 ? 2.413 11.950 13.259 1.00 87.50 185 LYS A CA 1
ATOM 1486 C C . LYS A 1 185 ? 1.019 12.586 13.268 1.00 87.50 185 LYS A C 1
ATOM 1488 O O . LYS A 1 185 ? 0.711 13.343 14.188 1.00 87.50 185 LYS A O 1
ATOM 1493 N N . ASN A 1 186 ? 0.166 12.228 12.308 1.00 83.56 186 ASN A N 1
ATOM 1494 C CA . ASN A 1 186 ? -1.201 12.746 12.213 1.00 83.56 186 ASN A CA 1
ATOM 1495 C C . ASN A 1 186 ? -2.121 12.244 13.339 1.00 83.56 186 ASN A C 1
ATOM 1497 O O . ASN A 1 186 ? -3.074 12.934 13.675 1.00 83.56 186 ASN A O 1
ATOM 1501 N N . ILE A 1 187 ? -1.850 11.079 13.945 1.00 79.75 187 ILE A N 1
ATOM 1502 C CA . ILE A 1 187 ? -2.632 10.580 15.101 1.00 79.75 187 ILE A CA 1
ATOM 1503 C C . ILE A 1 187 ? -2.280 11.318 16.397 1.00 79.75 187 ILE A C 1
ATOM 1505 O O . ILE A 1 187 ? -3.110 11.450 17.290 1.00 79.75 187 ILE A O 1
ATOM 1509 N N . LYS A 1 188 ? -1.016 11.728 16.542 1.00 67.06 188 LYS A N 1
ATOM 1510 C CA . LYS A 1 188 ? -0.480 12.297 17.790 1.00 67.06 188 LYS A CA 1
ATOM 1511 C C . LYS A 1 188 ? -0.745 13.800 17.950 1.00 67.06 188 LYS A C 1
ATOM 1513 O O . LYS A 1 188 ? -0.347 14.352 18.975 1.00 67.06 188 LYS A O 1
ATOM 1518 N N . THR A 1 189 ? -1.356 14.441 16.955 1.00 53.69 189 THR A N 1
ATOM 1519 C CA . THR A 1 189 ? -1.647 15.884 16.922 1.00 53.69 189 THR A CA 1
ATOM 1520 C C . THR A 1 189 ? -3.118 16.125 17.224 1.00 53.69 189 THR A C 1
ATOM 1522 O O . THR A 1 189 ? -3.401 17.045 18.022 1.00 53.69 189 THR A O 1
#

Secondary structure (DSSP, 8-state):
-----------HHHHHHHHHHHHHHHHHHHHHHHHHHHHHHHHTTS-EEEEEEEESSTT-EEEEEGGGEEEEEEE-GGGEEEETTEEEEEETTEEEEEEEGGGTSSSPPPPTT-S-EEEEEE--SSS---EEEESEEEEEEEEE-GGGGT---TTPPTTEEEEEEETTEEEEEE-HHHHHHHHHHHH--